Protein AF-A0A3D1RUJ6-F1 (afdb_monomer_lite)

Secondary structure (DSSP, 8-state):
--SS-SSS-SHHHHHHHHHHHTT-SSPPPHHHHHHH-SS-SS--SHHHHHHHHHHHTT---SSS---S---------------------S---EEEEEE---TT--S-TTEEEEEEE--TTEEEEEEEEEE-TTT-EEEEEEE----TT-EEEEEE-SSEEEEEEE-TT-PPPPPSSEEEEEEEEE-SSTT----GGGEEEEEEEEEETTSPEE-SS---HHHHHHHHTT---S-HHHHHHHHHHTT-SSS-SHHHHHHHHHHTT-----S--PPP-

Sequence (277 aa):
ADVDFSGVVDVTDVVSMIDYFLGKGGGFTGIQFLVADTFLDNLINVVDIVRAINIILGRCIGIIECAADSSGASAPGLTASRQADEGVSDRDLDILLQSNAGLNSTQNRNTLNVVADIPPDVVGLQIGIEYDPSRVRVSGARLLLEDDGLELAQNIGPSGATFMIYSPTSASLPADTKSVIALDLESELDGIEPSATDFQVTEVLGVDATGMPVYPEDINPILAVEELLGTPQLLPSQKLQLDRRGNSDGVYNLGDLLSLIHRAGLFPGNAAQEAPR

Radius of gyration: 20.98 Å; chains: 1; bounding box: 42×52×68 Å

pLDDT: mean 71.35, std 18.35, range [22.64, 92.69]

Foldseek 3Di:
DPLVPPVDQDVVLLVVLLCLVLVHDDHGDPVSQVVQPPVPLSDRDLLSSLQSLCVRVVHAAPPPPPPPDDDDDDDDDDDDDDDDDDDQDPWFWDWAKAQQPDPPRPDDLQKIFIKTQAGPQFFKKKWKKFFDLLFKAFPDKDFPDPDPFKDWRKHGDSGMIMIMIGGSVSDHDDHGIDRGMMTGMDGPDPPDRDDSVRMDTQEIWTAGSNSHIGHGDDPDVVQLVVVQVPDPDDDNHVQCVLCSCFVSPRGRHVNSVVRNCVSVVVDPDDDDPDDDD

Structure (mmCIF, N/CA/C/O backbone):
data_AF-A0A3D1RUJ6-F1
#
_entry.id   AF-A0A3D1RUJ6-F1
#
loop_
_atom_site.group_PDB
_atom_site.id
_atom_site.type_symbol
_atom_site.label_atom_id
_atom_site.label_alt_id
_atom_site.label_comp_id
_atom_site.label_asym_id
_atom_site.label_entity_id
_atom_site.label_seq_id
_atom_site.pdbx_PDB_ins_code
_atom_site.Cartn_x
_atom_site.Cartn_y
_atom_site.Cartn_z
_atom_site.occupancy
_atom_site.B_iso_or_equiv
_atom_site.auth_seq_id
_atom_site.auth_comp_id
_atom_site.auth_asym_id
_atom_site.auth_atom_id
_atom_site.pdbx_PDB_model_num
ATOM 1 N N . ALA A 1 1 ? -1.232 4.984 17.171 1.00 74.69 1 ALA A N 1
ATOM 2 C CA . ALA A 1 1 ? -0.212 4.613 18.171 1.00 74.69 1 ALA A CA 1
ATOM 3 C C . ALA A 1 1 ? 0.774 5.773 18.253 1.00 74.69 1 ALA A C 1
ATOM 5 O O . ALA A 1 1 ? 0.918 6.418 17.229 1.00 74.69 1 ALA A O 1
ATOM 6 N N . ASP A 1 2 ? 1.365 6.070 19.414 1.00 80.88 2 ASP A N 1
ATOM 7 C CA . ASP A 1 2 ? 2.276 7.221 19.611 1.00 80.88 2 ASP A CA 1
ATOM 8 C C . ASP A 1 2 ? 3.683 6.847 19.109 1.00 80.88 2 ASP A C 1
ATOM 10 O O . ASP A 1 2 ? 4.496 6.284 19.845 1.00 80.88 2 ASP A O 1
ATOM 14 N N . VAL A 1 3 ? 3.900 7.022 17.807 1.00 83.69 3 VAL A N 1
ATOM 15 C CA . VAL A 1 3 ? 5.096 6.612 17.055 1.00 83.69 3 VAL A CA 1
ATOM 16 C C . VAL A 1 3 ? 6.239 7.597 17.262 1.00 83.69 3 VAL A C 1
ATOM 18 O O . VAL A 1 3 ? 7.411 7.200 17.287 1.00 83.69 3 VAL A O 1
ATOM 21 N N . ASP A 1 4 ? 5.925 8.883 17.395 1.00 81.38 4 ASP A N 1
ATOM 22 C CA . ASP A 1 4 ? 6.931 9.920 17.614 1.00 81.38 4 ASP A CA 1
ATOM 23 C C . ASP A 1 4 ? 7.321 10.082 19.098 1.00 81.38 4 ASP A C 1
ATOM 25 O O . ASP A 1 4 ? 8.284 10.789 19.410 1.00 81.38 4 ASP A O 1
ATOM 29 N N . PHE A 1 5 ? 6.646 9.353 19.997 1.00 83.31 5 PHE A N 1
ATOM 30 C CA . PHE A 1 5 ? 6.803 9.405 21.452 1.00 83.31 5 PHE A CA 1
ATOM 31 C C . PHE A 1 5 ? 6.601 10.809 22.028 1.00 83.31 5 PHE A C 1
ATOM 33 O O . PHE A 1 5 ? 7.212 11.175 23.042 1.00 83.31 5 PHE A O 1
ATOM 40 N N . SER A 1 6 ? 5.742 11.606 21.395 1.00 84.06 6 SER A N 1
ATOM 41 C CA . SER A 1 6 ? 5.334 12.922 21.883 1.00 84.06 6 SER A CA 1
ATOM 42 C C . SER A 1 6 ? 4.450 12.836 23.134 1.00 84.06 6 SER A C 1
ATOM 44 O O . SER A 1 6 ? 4.286 13.831 23.849 1.00 84.06 6 SER A O 1
ATOM 46 N N . GLY A 1 7 ? 3.918 11.648 23.444 1.00 82.94 7 GLY A N 1
ATOM 47 C CA . GLY A 1 7 ? 2.991 11.399 24.544 1.00 82.94 7 GLY A CA 1
ATOM 48 C C . GLY A 1 7 ? 1.523 11.586 24.157 1.00 82.94 7 GLY A C 1
ATOM 49 O O . GLY A 1 7 ? 0.654 11.514 25.032 1.00 82.94 7 GLY A O 1
ATOM 50 N N . VAL A 1 8 ? 1.231 11.846 22.880 1.00 85.81 8 VAL A N 1
ATOM 51 C CA . VAL A 1 8 ? -0.115 12.039 22.332 1.00 85.81 8 VAL A CA 1
ATOM 52 C C . VAL A 1 8 ? -0.230 11.225 21.050 1.00 85.81 8 VAL A C 1
ATOM 54 O O . VAL A 1 8 ? 0.698 11.203 20.261 1.00 85.81 8 VAL A O 1
ATOM 57 N N . VAL A 1 9 ? -1.374 10.564 20.843 1.00 86.06 9 VAL A N 1
ATOM 58 C CA . VAL A 1 9 ? -1.657 9.890 19.569 1.00 86.06 9 VAL A CA 1
ATOM 59 C C . VAL A 1 9 ? -2.390 10.862 18.649 1.00 86.06 9 VAL A C 1
ATOM 61 O O . VAL A 1 9 ? -3.563 11.156 18.896 1.00 86.06 9 VAL A O 1
ATOM 64 N N . ASP A 1 10 ? -1.721 11.370 17.617 1.00 86.31 10 ASP A N 1
ATOM 65 C CA . ASP A 1 10 ? -2.281 12.354 16.689 1.00 86.31 10 ASP A CA 1
ATOM 66 C C . ASP A 1 10 ? -1.783 12.203 15.238 1.00 86.31 10 ASP A C 1
ATOM 68 O O . ASP A 1 10 ? -1.145 11.226 14.855 1.00 86.31 10 ASP A O 1
ATOM 72 N N . VAL A 1 11 ? -2.155 13.152 14.373 1.00 86.75 11 VAL A N 1
ATOM 73 C CA . VAL A 1 11 ? -1.847 13.114 12.933 1.00 86.75 11 VAL A CA 1
ATOM 74 C C . VAL A 1 11 ? -0.336 13.061 12.661 1.00 86.75 11 VAL A C 1
ATOM 76 O O . VAL A 1 11 ? 0.074 12.526 11.633 1.00 86.75 11 VAL A O 1
ATOM 79 N N . THR A 1 12 ? 0.497 13.556 13.576 1.00 88.06 12 THR A N 1
ATOM 80 C CA . THR A 1 12 ? 1.963 13.518 13.474 1.00 88.06 12 THR A CA 1
ATOM 81 C C . THR A 1 12 ? 2.491 12.082 13.464 1.00 88.06 12 THR A C 1
ATOM 83 O O . THR A 1 12 ? 3.454 11.787 12.751 1.00 88.06 12 THR A O 1
ATOM 86 N N . ASP A 1 13 ? 1.813 11.155 14.146 1.00 87.44 13 ASP A N 1
ATOM 87 C CA . ASP A 1 13 ? 2.140 9.727 14.103 1.00 87.44 13 ASP A CA 1
ATOM 88 C C . ASP A 1 13 ? 1.890 9.131 12.719 1.00 87.44 13 ASP A C 1
ATOM 90 O O . ASP A 1 13 ? 2.732 8.414 12.179 1.00 87.44 13 ASP A O 1
ATOM 94 N N . VAL A 1 14 ? 0.744 9.460 12.114 1.00 88.69 14 VAL A N 1
ATOM 95 C CA . VAL A 1 14 ? 0.387 8.995 10.763 1.00 88.69 14 VAL A CA 1
ATOM 96 C C . VAL A 1 14 ? 1.354 9.566 9.734 1.00 88.69 14 VAL A C 1
ATOM 98 O O . VAL A 1 14 ? 1.819 8.837 8.861 1.00 88.69 14 VAL A O 1
ATOM 101 N N . VAL A 1 15 ? 1.712 10.847 9.859 1.00 89.31 15 VAL A N 1
ATOM 102 C CA . VAL A 1 15 ? 2.725 11.473 8.999 1.00 89.31 15 VAL A CA 1
ATOM 103 C C . VAL A 1 15 ? 4.069 10.765 9.153 1.00 89.31 15 VAL A C 1
ATOM 105 O O . VAL A 1 15 ? 4.707 10.482 8.147 1.00 89.31 15 VAL A O 1
ATOM 108 N N . SER A 1 16 ? 4.461 10.394 10.374 1.00 88.69 16 SER A N 1
ATOM 109 C CA . SER A 1 16 ? 5.704 9.655 10.617 1.00 88.69 16 SER A CA 1
ATOM 110 C C . SER A 1 16 ? 5.696 8.274 9.953 1.00 88.69 16 SER A C 1
ATOM 112 O O . SER A 1 16 ? 6.698 7.876 9.362 1.00 88.69 16 SER A O 1
ATOM 114 N N . MET A 1 17 ? 4.574 7.545 10.006 1.00 89.38 17 MET A N 1
ATOM 115 C CA . MET A 1 17 ? 4.418 6.258 9.310 1.00 89.38 17 MET A CA 1
ATOM 116 C C . MET A 1 17 ? 4.483 6.417 7.787 1.00 89.38 17 MET A C 1
ATOM 118 O O . MET A 1 17 ? 5.145 5.628 7.113 1.00 89.38 17 MET A O 1
ATOM 122 N N . ILE A 1 18 ? 3.832 7.449 7.242 1.00 88.69 18 ILE A N 1
ATOM 123 C CA . ILE A 1 18 ? 3.876 7.758 5.808 1.00 88.69 18 ILE A CA 1
ATOM 124 C C . ILE A 1 18 ? 5.300 8.135 5.396 1.00 88.69 18 ILE A C 1
ATOM 126 O O . ILE A 1 18 ? 5.790 7.626 4.395 1.00 88.69 18 ILE A O 1
ATOM 130 N N . ASP A 1 19 ? 5.993 8.975 6.161 1.00 88.88 19 ASP A N 1
ATOM 131 C CA . ASP A 1 19 ? 7.380 9.346 5.881 1.00 88.88 19 ASP A CA 1
ATOM 132 C C . ASP A 1 19 ? 8.292 8.111 5.887 1.00 88.88 19 ASP A C 1
ATOM 134 O O . ASP A 1 19 ? 9.055 7.918 4.936 1.00 88.88 19 ASP A O 1
ATOM 138 N N . TYR A 1 20 ? 8.134 7.214 6.867 1.00 88.19 20 TYR A N 1
ATOM 139 C CA . TYR A 1 20 ? 8.832 5.927 6.890 1.00 88.19 20 TYR A CA 1
ATOM 140 C C . TYR A 1 20 ? 8.556 5.097 5.627 1.00 88.19 20 TYR A C 1
ATOM 142 O O . TYR A 1 20 ? 9.500 4.653 4.970 1.00 88.19 20 TYR A O 1
ATOM 150 N N . PHE A 1 21 ? 7.286 4.946 5.234 1.00 86.06 21 PHE A N 1
ATOM 151 C CA . PHE A 1 21 ? 6.884 4.243 4.009 1.00 86.06 21 PHE A CA 1
ATOM 152 C C . PHE A 1 21 ? 7.484 4.878 2.741 1.00 86.06 21 PHE A C 1
ATOM 154 O O . PHE A 1 21 ? 7.948 4.184 1.834 1.00 86.06 21 PHE A O 1
ATOM 161 N N . LEU A 1 22 ? 7.533 6.210 2.689 1.00 86.12 22 LEU A N 1
ATOM 162 C CA . LEU A 1 22 ? 8.125 6.983 1.597 1.00 86.12 22 LEU A CA 1
ATOM 163 C C . LEU A 1 22 ? 9.663 6.930 1.576 1.00 86.12 22 LEU A C 1
ATOM 165 O O . LEU A 1 22 ? 10.276 7.540 0.698 1.00 86.12 22 LEU A O 1
ATOM 169 N N . GLY A 1 23 ? 10.300 6.259 2.543 1.00 81.75 23 GLY A N 1
ATOM 170 C CA . GLY A 1 23 ? 11.753 6.269 2.715 1.00 81.75 23 GLY A CA 1
ATOM 171 C C . GLY A 1 23 ? 12.302 7.653 3.082 1.00 81.75 23 GLY A C 1
ATOM 172 O O . GLY A 1 23 ? 13.481 7.936 2.857 1.00 81.75 23 GLY A O 1
ATOM 173 N N . LYS A 1 24 ? 11.449 8.539 3.606 1.00 77.69 24 LYS A N 1
ATOM 174 C CA . LYS A 1 24 ? 11.788 9.893 4.041 1.00 77.69 24 LYS A CA 1
ATOM 175 C C . LYS A 1 24 ? 12.021 9.890 5.552 1.00 77.69 24 LYS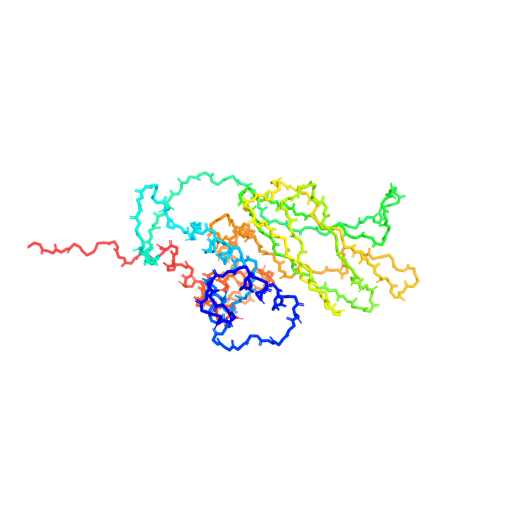 A C 1
ATOM 177 O O . LYS A 1 24 ? 11.217 9.390 6.323 1.00 77.69 24 LYS A O 1
ATOM 182 N N . GLY A 1 25 ? 13.132 10.482 5.984 1.00 67.31 25 GLY A N 1
ATOM 183 C CA . GLY A 1 25 ? 13.497 10.555 7.402 1.00 67.31 25 GLY A CA 1
ATOM 184 C C . GLY A 1 25 ? 14.462 9.456 7.856 1.00 67.31 25 GLY A C 1
ATOM 185 O O . GLY A 1 25 ? 14.859 8.575 7.095 1.00 67.31 25 GLY A O 1
ATOM 186 N N . GLY A 1 26 ? 14.923 9.562 9.105 1.00 65.06 26 GLY A N 1
ATOM 187 C CA . GLY A 1 26 ? 15.703 8.496 9.732 1.00 65.06 26 GLY A CA 1
ATOM 188 C C . GLY A 1 26 ? 14.802 7.289 9.968 1.00 65.06 26 GLY A C 1
ATOM 189 O O . GLY A 1 26 ? 13.678 7.460 10.430 1.00 65.06 26 GLY A O 1
ATOM 190 N N . GLY A 1 27 ? 15.272 6.084 9.635 1.00 76.50 27 GLY A N 1
ATOM 191 C CA . GLY A 1 27 ? 14.490 4.865 9.846 1.00 76.50 27 GLY A CA 1
ATOM 192 C C . GLY A 1 27 ? 13.996 4.741 11.291 1.00 76.50 27 GLY A C 1
ATOM 193 O O . GLY A 1 27 ? 14.654 5.206 12.225 1.00 76.50 27 GLY A O 1
ATOM 194 N N . PHE A 1 28 ? 12.838 4.107 11.471 1.00 85.56 28 PHE A N 1
ATOM 195 C CA . PHE A 1 28 ? 12.279 3.864 12.795 1.00 85.56 28 PHE A CA 1
ATOM 196 C C . PHE A 1 28 ? 13.235 3.049 13.664 1.00 85.56 28 PHE A C 1
ATOM 198 O O . PHE A 1 28 ? 13.834 2.063 13.230 1.00 85.56 28 PHE A O 1
ATOM 205 N N . THR A 1 29 ? 13.363 3.453 14.926 1.00 85.44 29 THR A N 1
ATOM 206 C CA . THR A 1 29 ? 13.978 2.592 15.940 1.00 85.44 29 THR A CA 1
ATOM 207 C C . THR A 1 29 ? 13.117 1.341 16.149 1.00 85.44 29 THR A C 1
ATOM 209 O O . THR A 1 29 ? 11.921 1.357 15.875 1.00 85.44 29 THR A O 1
ATOM 212 N N . GLY A 1 30 ? 13.686 0.256 16.689 1.00 83.38 30 GLY A N 1
ATOM 213 C CA . GLY A 1 30 ? 12.936 -0.996 16.876 1.00 83.38 30 GLY A CA 1
ATOM 214 C C . GLY A 1 30 ? 11.661 -0.853 17.722 1.00 83.38 30 GLY A C 1
ATOM 215 O O . GLY A 1 30 ? 10.692 -1.564 17.488 1.00 83.38 30 GLY A O 1
ATOM 216 N N . ILE A 1 31 ? 11.627 0.096 18.666 1.00 84.75 31 ILE A N 1
ATOM 217 C CA . ILE A 1 31 ? 10.420 0.368 19.463 1.00 84.75 31 ILE A CA 1
ATOM 218 C C . ILE A 1 31 ? 9.400 1.165 18.642 1.00 84.75 31 ILE A C 1
ATOM 220 O O . ILE A 1 31 ? 8.225 0.831 18.680 1.00 84.75 31 ILE A O 1
ATOM 224 N N . GLN A 1 32 ? 9.827 2.170 17.869 1.00 86.25 32 GLN A N 1
ATOM 225 C CA . GLN A 1 32 ? 8.915 2.901 16.972 1.00 86.25 32 GLN A CA 1
ATOM 226 C C . GLN A 1 32 ? 8.301 1.971 15.940 1.00 86.25 32 GLN A C 1
ATOM 228 O O . GLN A 1 32 ? 7.111 2.058 15.680 1.00 86.25 32 GLN A O 1
ATOM 233 N N . PHE A 1 33 ? 9.101 1.045 15.413 1.00 85.19 33 PHE A N 1
ATOM 234 C CA . PHE A 1 33 ? 8.628 0.022 14.499 1.00 85.19 33 PHE A CA 1
ATOM 235 C C . PHE A 1 33 ? 7.547 -0.846 15.147 1.00 85.19 33 PHE A C 1
ATOM 237 O O . PHE A 1 33 ? 6.458 -0.954 14.608 1.00 85.19 33 PHE A O 1
ATOM 244 N N . LEU A 1 34 ? 7.806 -1.376 16.347 1.00 83.44 34 LEU A N 1
ATOM 245 C CA . LEU A 1 34 ? 6.836 -2.188 17.088 1.00 83.44 34 LEU A CA 1
ATOM 246 C C . LEU A 1 34 ? 5.538 -1.431 17.417 1.00 83.44 34 LEU A C 1
ATOM 248 O O . LEU A 1 34 ? 4.472 -2.028 17.486 1.00 83.44 34 LEU A O 1
ATOM 252 N N . VAL A 1 35 ? 5.630 -0.128 17.685 1.00 84.50 35 VAL A N 1
ATOM 253 C CA . VAL A 1 35 ? 4.466 0.718 17.985 1.00 84.50 35 VAL A CA 1
ATOM 254 C C . VAL A 1 35 ? 3.697 1.072 16.710 1.00 84.50 35 VAL A C 1
ATOM 256 O O . VAL A 1 35 ? 2.473 1.204 16.755 1.00 84.50 35 VAL A O 1
ATOM 259 N N . ALA A 1 36 ? 4.405 1.235 15.593 1.00 86.31 36 ALA A N 1
ATOM 260 C CA . ALA A 1 36 ? 3.823 1.578 14.307 1.00 86.31 36 ALA A CA 1
ATOM 261 C C . ALA A 1 36 ? 3.210 0.382 13.571 1.00 86.31 36 ALA A C 1
ATOM 263 O O . ALA A 1 36 ? 2.214 0.569 12.882 1.00 86.31 36 ALA A O 1
ATOM 264 N N . ASP A 1 37 ? 3.765 -0.816 13.753 1.00 83.94 37 ASP A N 1
ATOM 265 C CA . ASP A 1 37 ? 3.220 -2.085 13.272 1.00 83.94 37 ASP A CA 1
ATOM 266 C C . ASP A 1 37 ? 1.996 -2.470 14.115 1.00 83.94 37 ASP A C 1
ATOM 268 O O . ASP A 1 37 ? 2.048 -3.213 15.098 1.0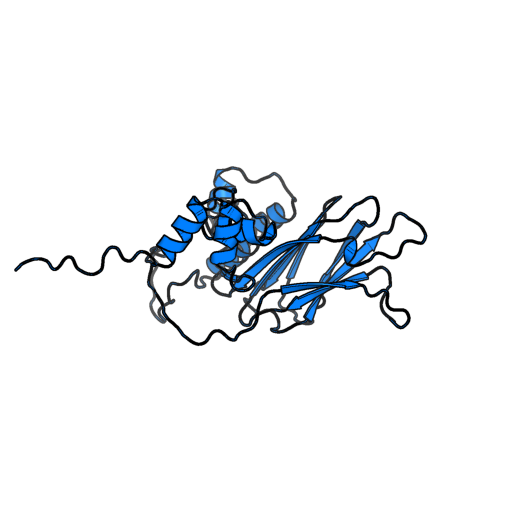0 83.94 37 ASP A O 1
ATOM 272 N N . THR A 1 38 ? 0.864 -1.868 13.772 1.00 82.19 38 THR A N 1
ATOM 273 C CA . THR A 1 38 ? -0.393 -2.083 14.482 1.00 82.19 38 THR A CA 1
ATOM 274 C C . THR A 1 38 ? -1.049 -3.400 14.087 1.00 82.19 38 THR A C 1
ATOM 276 O O . THR A 1 38 ? -1.847 -3.921 14.874 1.00 82.19 38 THR A O 1
ATOM 279 N N . PHE A 1 39 ? -0.756 -3.924 12.891 1.00 82.00 39 PHE A N 1
ATOM 280 C CA . PHE A 1 39 ? -1.252 -5.219 12.428 1.00 82.00 39 PHE A CA 1
ATOM 281 C C . PHE A 1 39 ? -0.434 -6.404 12.974 1.00 82.00 39 PHE A C 1
ATOM 283 O O . PHE A 1 39 ? -0.973 -7.508 13.068 1.00 82.00 39 PHE A O 1
ATOM 290 N N . LEU A 1 40 ? 0.780 -6.148 13.472 1.00 76.06 40 LEU A N 1
ATOM 291 C CA . LEU A 1 40 ? 1.727 -7.112 14.036 1.00 76.06 40 LEU A CA 1
ATOM 292 C C . LEU A 1 40 ? 2.190 -8.158 13.012 1.00 76.06 40 LEU A C 1
ATOM 294 O O . LEU A 1 40 ? 2.301 -9.343 13.340 1.00 76.06 40 LEU A O 1
ATOM 298 N N . ASP A 1 41 ? 2.437 -7.727 11.775 1.00 67.38 41 ASP A N 1
ATOM 299 C CA . ASP A 1 41 ? 2.968 -8.567 10.692 1.00 67.38 41 ASP A CA 1
ATOM 300 C C . ASP A 1 41 ? 4.431 -8.260 10.340 1.00 67.38 41 ASP A C 1
ATOM 302 O O . ASP A 1 41 ? 4.953 -8.775 9.351 1.00 67.38 41 ASP A O 1
ATOM 306 N N . ASN A 1 42 ? 5.113 -7.480 11.182 1.00 77.12 42 ASN A N 1
ATOM 307 C CA . ASN A 1 42 ? 6.476 -7.000 10.985 1.00 77.12 42 ASN A CA 1
ATOM 308 C C . ASN A 1 42 ? 6.654 -6.174 9.708 1.00 77.12 42 ASN A C 1
ATOM 310 O O . ASN A 1 42 ? 7.764 -6.099 9.167 1.00 77.12 42 ASN A O 1
ATOM 314 N N . LEU A 1 43 ? 5.589 -5.545 9.221 1.00 80.06 43 LEU A N 1
ATOM 315 C CA . LEU A 1 43 ? 5.621 -4.623 8.102 1.00 80.06 43 LEU A CA 1
ATOM 316 C C . LEU A 1 43 ? 4.898 -3.341 8.502 1.00 80.06 43 LEU A C 1
ATOM 318 O O . LEU A 1 43 ? 4.035 -3.338 9.362 1.00 80.06 43 LEU A O 1
ATOM 322 N N . ILE A 1 44 ? 5.295 -2.227 7.892 1.00 85.06 44 ILE A N 1
ATOM 323 C CA . ILE A 1 44 ? 4.570 -0.962 8.029 1.00 85.06 44 ILE A CA 1
ATOM 324 C C . ILE A 1 44 ? 4.052 -0.628 6.645 1.00 85.06 44 ILE A C 1
ATOM 326 O O . ILE A 1 44 ? 4.828 -0.296 5.745 1.00 85.06 44 ILE A O 1
ATOM 330 N N . ASN A 1 45 ? 2.749 -0.796 6.463 1.00 85.38 45 ASN A N 1
ATOM 331 C CA . ASN A 1 45 ? 2.102 -0.697 5.162 1.00 85.38 45 ASN A CA 1
ATOM 332 C C . ASN A 1 45 ? 0.750 0.035 5.265 1.00 85.38 45 ASN A C 1
ATOM 334 O O . ASN A 1 45 ? 0.417 0.638 6.290 1.00 85.38 45 ASN A O 1
ATOM 338 N N . VAL A 1 46 ? -0.030 0.025 4.180 1.00 86.81 46 VAL A N 1
ATOM 339 C CA . VAL A 1 46 ? -1.346 0.688 4.132 1.00 86.81 46 VAL A CA 1
ATOM 340 C C . VAL A 1 46 ? -2.295 0.253 5.255 1.00 86.81 46 VAL A C 1
ATOM 342 O O . VAL A 1 46 ? -3.097 1.062 5.723 1.00 86.81 46 VAL A O 1
ATOM 345 N N . VAL A 1 47 ? -2.180 -0.989 5.734 1.00 86.06 47 VAL A N 1
ATOM 346 C CA . VAL A 1 47 ? -2.981 -1.513 6.843 1.00 86.06 47 VAL A CA 1
ATOM 347 C C . VAL A 1 47 ? -2.681 -0.739 8.120 1.00 86.06 47 VAL A C 1
ATOM 349 O O . VAL A 1 47 ? -3.608 -0.247 8.761 1.00 86.06 47 VAL A O 1
ATOM 352 N N . ASP A 1 48 ? -1.407 -0.554 8.463 1.00 88.25 48 ASP A N 1
ATOM 353 C CA . ASP A 1 48 ? -1.004 0.166 9.673 1.00 88.25 48 ASP A CA 1
ATOM 354 C C . ASP A 1 48 ? -1.404 1.629 9.645 1.00 88.25 48 ASP A C 1
ATOM 356 O O . ASP A 1 48 ? -1.863 2.173 10.649 1.00 88.25 48 ASP A O 1
ATOM 360 N N . ILE A 1 49 ? -1.302 2.254 8.474 1.00 89.12 49 ILE A N 1
ATOM 361 C CA . ILE A 1 49 ? -1.676 3.653 8.281 1.00 89.12 49 ILE A CA 1
ATOM 362 C C . ILE A 1 49 ? -3.189 3.833 8.447 1.00 89.12 49 ILE A C 1
ATOM 364 O O . ILE A 1 49 ? -3.620 4.710 9.199 1.00 89.12 49 ILE A O 1
ATOM 368 N N . VAL A 1 50 ? -4.012 2.978 7.827 1.00 87.56 50 VAL A N 1
ATOM 369 C CA . VAL A 1 50 ? -5.476 3.021 8.002 1.00 87.56 50 VAL A CA 1
ATOM 370 C C . VAL A 1 50 ? -5.868 2.713 9.447 1.00 87.56 50 VAL A C 1
ATOM 372 O O . VAL A 1 50 ? -6.704 3.413 10.023 1.00 87.56 50 VAL A O 1
ATOM 375 N N . ARG A 1 51 ? -5.223 1.731 10.086 1.00 87.56 51 ARG A N 1
ATOM 376 C CA . ARG A 1 51 ? -5.438 1.435 11.508 1.00 87.56 51 ARG A CA 1
ATOM 377 C C . ARG A 1 51 ? -5.048 2.618 12.392 1.00 87.56 51 ARG A C 1
ATOM 379 O O . ARG A 1 51 ? -5.804 2.950 13.300 1.00 87.56 51 ARG A O 1
ATOM 386 N N . ALA A 1 52 ? -3.934 3.295 12.130 1.00 86.62 52 ALA A N 1
ATOM 387 C CA . ALA A 1 52 ? -3.509 4.477 12.877 1.00 86.62 52 ALA A CA 1
ATOM 388 C C . ALA A 1 52 ? -4.496 5.646 12.729 1.00 86.62 52 ALA A C 1
ATOM 390 O O . ALA A 1 52 ? -4.861 6.257 13.737 1.00 86.62 52 ALA A O 1
ATOM 391 N N . ILE A 1 53 ? -4.995 5.899 11.514 1.00 86.88 53 ILE A N 1
ATOM 392 C CA . ILE A 1 53 ? -6.071 6.870 11.256 1.00 86.88 53 ILE A CA 1
ATOM 393 C C . ILE A 1 53 ? -7.317 6.503 12.070 1.00 86.88 53 ILE A C 1
ATOM 395 O O . ILE A 1 53 ? -7.881 7.355 12.760 1.00 86.88 53 ILE A O 1
ATOM 399 N N . ASN A 1 54 ? -7.713 5.229 12.059 1.00 86.25 54 ASN A N 1
ATOM 400 C CA . ASN A 1 54 ? -8.852 4.756 12.836 1.00 86.25 54 ASN A CA 1
ATOM 401 C C . ASN A 1 54 ? -8.650 4.954 14.346 1.00 86.25 54 ASN A C 1
ATOM 403 O O . ASN A 1 54 ? -9.579 5.413 15.007 1.00 86.25 54 ASN A O 1
ATOM 407 N N . ILE A 1 55 ? -7.450 4.709 14.889 1.00 84.50 55 ILE A N 1
ATOM 408 C CA . ILE A 1 55 ? -7.132 4.981 16.305 1.00 84.50 55 ILE A CA 1
ATOM 409 C C . ILE A 1 55 ? -7.353 6.462 16.635 1.00 84.50 55 ILE A C 1
ATOM 411 O O . ILE A 1 55 ? -8.025 6.773 17.617 1.00 84.50 55 ILE A O 1
ATOM 415 N N . ILE A 1 56 ? -6.805 7.372 15.824 1.00 84.38 56 ILE A N 1
ATOM 416 C CA . ILE A 1 56 ? -6.885 8.825 16.061 1.00 84.38 56 ILE A CA 1
ATOM 417 C C . ILE A 1 56 ? -8.334 9.311 16.003 1.00 84.38 56 ILE A C 1
ATOM 419 O O . ILE A 1 56 ? -8.755 10.135 16.813 1.00 84.38 56 ILE A O 1
ATOM 423 N N . LEU A 1 57 ? -9.112 8.778 15.060 1.00 83.31 57 LEU A N 1
ATOM 424 C CA . LEU A 1 57 ? -10.518 9.132 14.878 1.00 83.31 57 LEU A CA 1
ATOM 425 C C . LEU A 1 57 ? -11.466 8.392 15.837 1.00 83.31 57 LEU A C 1
ATOM 427 O O . LEU A 1 57 ? -12.672 8.636 15.793 1.00 83.31 57 LEU A O 1
ATOM 431 N N . GLY A 1 58 ? -10.959 7.495 16.691 1.00 80.56 58 GLY A N 1
ATOM 432 C CA . GLY A 1 58 ? -11.774 6.688 17.606 1.00 80.56 58 GLY A CA 1
ATOM 433 C C . GLY A 1 58 ? -12.688 5.685 16.894 1.00 80.56 58 GLY A C 1
ATOM 434 O O . GLY A 1 58 ? -13.767 5.370 17.396 1.00 80.56 58 GLY A O 1
ATOM 435 N N . ARG A 1 59 ? -12.286 5.221 15.708 1.00 82.75 59 ARG A N 1
ATOM 436 C CA . ARG A 1 59 ? -12.999 4.236 14.889 1.00 82.75 59 ARG A CA 1
ATOM 437 C C . ARG A 1 59 ? -12.596 2.809 15.255 1.00 82.75 59 ARG A C 1
ATOM 439 O O . ARG A 1 59 ? -11.591 2.556 15.914 1.00 82.75 59 ARG A O 1
ATOM 446 N N . CYS A 1 60 ? -13.418 1.879 14.796 1.00 76.88 60 CYS A N 1
ATOM 447 C CA . CYS A 1 60 ? -13.258 0.445 14.990 1.00 76.88 60 CYS A CA 1
ATOM 448 C C . CYS A 1 60 ? -12.029 -0.100 14.272 1.00 76.88 60 CYS A C 1
ATOM 450 O O . CYS A 1 60 ? -11.670 0.377 13.195 1.00 76.88 60 CYS A O 1
ATOM 452 N N . ILE A 1 61 ? -11.412 -1.121 14.867 1.00 78.69 61 ILE A N 1
ATOM 453 C CA . ILE A 1 61 ? -10.246 -1.801 14.306 1.00 78.69 61 ILE A CA 1
ATOM 454 C C . ILE A 1 61 ? -10.451 -3.307 14.451 1.00 78.69 61 ILE A C 1
ATOM 456 O O . ILE A 1 61 ? -10.631 -3.805 15.565 1.00 78.69 61 ILE A O 1
ATOM 460 N N . GLY A 1 62 ? -10.382 -4.027 13.334 1.00 69.50 62 GLY A N 1
ATOM 461 C CA . GLY A 1 62 ? -10.527 -5.478 13.285 1.00 69.50 62 GLY A CA 1
ATOM 462 C C . GLY A 1 62 ? -11.966 -5.997 13.360 1.00 69.50 62 GLY A C 1
ATOM 463 O O . GLY A 1 62 ? -12.934 -5.246 13.333 1.00 69.50 62 GLY A O 1
ATOM 464 N N . ILE A 1 63 ? -12.080 -7.324 13.485 1.00 56.00 63 ILE A N 1
ATOM 465 C CA . ILE A 1 63 ? -13.327 -8.117 13.401 1.00 56.00 63 ILE A CA 1
ATOM 466 C C . ILE A 1 63 ? -14.207 -7.978 14.666 1.00 56.00 63 ILE A C 1
ATOM 468 O O . ILE A 1 63 ? -15.235 -8.632 14.807 1.00 56.00 63 ILE A O 1
ATOM 472 N N . ILE A 1 64 ? -13.807 -7.158 15.640 1.00 48.59 64 ILE A N 1
ATOM 473 C CA . ILE A 1 64 ? -14.623 -6.946 16.835 1.00 48.59 64 ILE A CA 1
ATOM 474 C C . ILE A 1 64 ? -15.742 -5.983 16.446 1.00 48.59 64 ILE A C 1
ATOM 476 O O . ILE A 1 64 ? -15.481 -4.803 16.215 1.00 48.59 64 ILE A O 1
ATOM 480 N N . GLU A 1 65 ? -16.978 -6.497 16.387 1.00 43.12 65 GLU A N 1
ATOM 481 C CA . GLU A 1 65 ? -18.193 -5.687 16.313 1.00 43.12 65 GLU A CA 1
ATOM 482 C C . GLU A 1 65 ? -18.072 -4.545 17.321 1.00 43.12 65 GLU A C 1
ATOM 484 O O . GLU A 1 65 ? -18.081 -4.747 18.540 1.00 43.12 65 GLU A O 1
ATOM 489 N N . CYS A 1 66 ? -17.953 -3.325 16.811 1.00 47.34 66 CYS A N 1
ATOM 490 C CA . CYS A 1 66 ? -18.189 -2.149 17.616 1.00 47.34 66 CYS A CA 1
ATOM 491 C C . CYS A 1 66 ? -19.662 -2.139 17.972 1.00 47.34 66 CYS A C 1
ATOM 493 O O . CYS A 1 66 ? -20.489 -1.597 17.240 1.00 47.34 66 CYS A O 1
ATOM 495 N N . ALA A 1 67 ? -19.977 -2.787 19.090 1.00 38.16 67 ALA A N 1
ATOM 496 C CA . ALA A 1 67 ? -21.271 -2.693 19.717 1.00 38.16 67 ALA A CA 1
ATOM 497 C C . ALA A 1 67 ? -21.617 -1.207 19.818 1.00 38.16 67 ALA A C 1
ATOM 499 O O . ALA A 1 67 ? -20.933 -0.428 20.488 1.00 38.16 67 ALA A O 1
ATOM 500 N N . ALA A 1 68 ? -22.657 -0.828 19.081 1.00 40.00 68 ALA A N 1
ATOM 501 C CA . ALA A 1 68 ? -23.297 0.454 19.227 1.00 40.00 68 ALA A CA 1
ATOM 502 C C . ALA A 1 68 ? -23.568 0.704 20.719 1.00 40.00 68 ALA A C 1
ATOM 504 O O . ALA A 1 68 ? -24.031 -0.178 21.443 1.00 40.00 68 ALA A O 1
ATOM 505 N N . ASP A 1 69 ? -23.271 1.928 21.140 1.00 37.72 69 ASP A N 1
ATOM 506 C CA . ASP A 1 69 ? -23.719 2.537 22.386 1.00 37.72 69 ASP A CA 1
ATOM 507 C C . ASP A 1 69 ? -23.133 1.960 23.686 1.00 37.72 69 ASP A C 1
ATOM 509 O O . ASP A 1 69 ? -23.769 1.196 24.407 1.00 37.72 69 ASP A O 1
ATOM 513 N N . SER A 1 70 ? -21.965 2.451 24.108 1.00 29.34 70 SER A N 1
ATOM 514 C CA . SER A 1 70 ? -21.835 3.005 25.469 1.00 29.34 70 SER A CA 1
ATOM 515 C C . SER A 1 70 ? -20.481 3.662 25.732 1.00 29.34 70 SER A C 1
ATOM 517 O O . SER A 1 70 ? -19.405 3.158 25.438 1.00 29.34 70 SER A O 1
ATOM 519 N N . SER A 1 71 ? -20.586 4.835 26.342 1.00 35.81 71 SER A N 1
ATOM 520 C CA . SER A 1 71 ? -19.548 5.593 27.023 1.00 35.81 71 SER A CA 1
ATOM 521 C C . SER A 1 71 ? -18.583 4.751 27.866 1.00 35.81 71 SER A C 1
ATOM 523 O O . SER A 1 71 ? -19.026 3.990 28.725 1.00 35.81 71 SER A O 1
ATOM 525 N N . GLY A 1 72 ? -17.289 5.057 27.762 1.00 29.83 72 GLY A N 1
ATOM 526 C CA . GLY A 1 72 ? -16.309 4.787 28.815 1.00 29.83 72 GLY A CA 1
ATOM 527 C C . GLY A 1 72 ? -15.158 3.899 28.370 1.00 29.83 72 GLY A C 1
ATOM 528 O O . GLY A 1 72 ? -15.318 2.700 28.198 1.00 29.83 72 GLY A O 1
ATOM 529 N N . ALA A 1 73 ? -13.990 4.529 28.244 1.00 38.50 73 ALA A N 1
ATOM 530 C CA . ALA A 1 73 ? -12.658 3.943 28.162 1.00 38.50 73 ALA A CA 1
ATOM 531 C C . ALA A 1 73 ? -12.556 2.474 28.621 1.00 38.50 73 ALA A C 1
ATOM 533 O O . ALA A 1 73 ? -12.625 2.168 29.812 1.00 38.50 73 ALA A O 1
ATOM 534 N N . SER A 1 74 ? -12.290 1.577 27.678 1.00 26.02 74 SER A N 1
ATOM 535 C CA . SER A 1 74 ? -11.563 0.334 27.925 1.00 26.02 74 SER A CA 1
ATOM 536 C C . SER A 1 74 ? -10.891 -0.097 26.630 1.00 26.02 74 SER A C 1
ATOM 538 O O . SER A 1 74 ? -11.494 -0.061 25.562 1.00 26.02 74 SER A O 1
ATOM 540 N N . ALA A 1 75 ? -9.603 -0.415 26.743 1.00 28.91 75 ALA A N 1
ATOM 541 C CA . ALA A 1 75 ? -8.747 -0.852 25.650 1.00 28.91 75 ALA A CA 1
ATOM 542 C C . ALA A 1 75 ? -9.376 -2.030 24.877 1.00 28.91 75 ALA A C 1
ATOM 544 O O . ALA A 1 75 ? -10.043 -2.858 25.507 1.00 28.91 75 ALA A O 1
ATOM 545 N N . PRO A 1 76 ? -9.145 -2.155 23.554 1.00 32.12 76 PRO A N 1
ATOM 546 C CA . PRO A 1 76 ? -9.660 -3.279 22.782 1.00 32.12 76 PRO A CA 1
ATOM 547 C C . PRO A 1 76 ? -9.032 -4.580 23.293 1.00 32.12 76 PRO A C 1
ATOM 549 O O . PRO A 1 76 ? -7.852 -4.859 23.078 1.00 32.12 76 PRO A O 1
ATOM 552 N N . GLY A 1 77 ? -9.816 -5.363 24.031 1.00 24.28 77 GLY A N 1
ATOM 553 C CA . GLY A 1 77 ? -9.451 -6.711 24.435 1.00 24.28 77 GLY A CA 1
ATOM 554 C C . GLY A 1 77 ? -9.547 -7.642 23.232 1.00 24.28 77 GLY A C 1
ATOM 555 O O . GLY A 1 77 ? -10.637 -7.860 22.708 1.00 24.28 77 GLY A O 1
ATOM 556 N N . LEU A 1 78 ? -8.406 -8.197 22.816 1.00 26.38 78 LEU A N 1
ATOM 557 C CA . LEU A 1 78 ? -8.294 -9.258 21.814 1.00 26.38 78 LEU A CA 1
ATOM 558 C C . LEU A 1 78 ? -9.152 -10.463 22.230 1.00 26.38 78 LEU A C 1
ATOM 560 O O . LEU A 1 78 ? -8.727 -11.299 23.027 1.00 26.38 78 LEU A O 1
ATOM 564 N N . THR A 1 79 ? -10.364 -10.558 21.692 1.00 23.53 79 THR A N 1
ATOM 565 C CA . THR A 1 79 ? -11.186 -11.767 21.765 1.00 23.53 79 THR A CA 1
ATOM 566 C C . THR A 1 79 ? -11.515 -12.208 20.348 1.00 23.53 79 THR A C 1
ATOM 568 O O . THR A 1 79 ? -12.117 -11.475 19.570 1.00 23.53 79 THR A O 1
ATOM 571 N N . ALA A 1 80 ? -11.039 -13.402 19.994 1.00 24.25 80 ALA A N 1
ATOM 572 C CA . ALA A 1 80 ? -11.332 -14.046 18.726 1.00 24.25 80 ALA A CA 1
ATOM 573 C C . ALA A 1 80 ? -12.762 -14.590 18.775 1.00 24.25 80 ALA A C 1
ATOM 575 O O . ALA A 1 80 ? -13.033 -15.555 19.492 1.00 24.25 80 ALA A O 1
ATOM 576 N N . SER A 1 81 ? -13.657 -13.976 18.007 1.00 22.64 81 SER A N 1
ATOM 577 C CA . SER A 1 81 ? -14.993 -14.504 17.751 1.00 22.64 81 SER A CA 1
ATOM 578 C C . SER A 1 81 ? -15.173 -14.721 16.256 1.00 22.64 81 SER A C 1
ATOM 580 O O . SER A 1 81 ? -14.777 -13.915 15.423 1.00 22.64 81 SER A O 1
ATOM 582 N N . ARG A 1 82 ? -15.722 -15.895 15.961 1.00 29.75 82 ARG A N 1
ATOM 583 C CA . ARG A 1 82 ? -15.980 -16.482 14.651 1.00 29.75 82 ARG A CA 1
ATOM 584 C C . ARG A 1 82 ? -17.245 -15.850 14.072 1.00 29.75 82 ARG A C 1
ATOM 586 O O . ARG A 1 82 ? -18.265 -15.885 14.756 1.00 29.75 82 ARG A O 1
ATOM 593 N N . GLN A 1 83 ? -17.220 -15.399 12.821 1.00 26.62 83 GLN A N 1
ATOM 594 C CA . GLN A 1 83 ? -18.452 -15.199 12.062 1.00 26.62 83 GLN A CA 1
ATOM 595 C C . GLN A 1 83 ? -18.393 -16.005 10.771 1.00 26.62 83 GLN A C 1
ATOM 597 O O . GLN A 1 83 ? -17.444 -15.928 9.995 1.00 26.62 83 GLN A O 1
ATOM 602 N N . ALA A 1 84 ? -19.390 -16.874 10.645 1.00 28.23 84 ALA A N 1
ATOM 603 C CA . ALA A 1 84 ? -19.709 -17.607 9.444 1.00 28.23 84 ALA A CA 1
ATOM 604 C C . ALA A 1 84 ? -20.595 -16.724 8.560 1.00 28.23 84 ALA A C 1
ATOM 606 O O . ALA A 1 84 ? -21.534 -16.119 9.068 1.00 28.23 84 ALA A O 1
ATOM 607 N N . ASP A 1 85 ? -20.270 -16.734 7.271 1.00 37.59 85 ASP A N 1
ATOM 608 C CA . ASP A 1 85 ? -21.185 -16.690 6.129 1.00 37.59 85 ASP A CA 1
ATOM 609 C C . ASP A 1 85 ? -22.261 -15.589 6.123 1.00 37.59 85 ASP A C 1
ATOM 611 O O . ASP A 1 85 ? -23.397 -15.808 6.538 1.00 37.59 85 ASP A O 1
ATOM 615 N N . GLU A 1 86 ? -21.916 -14.437 5.543 1.00 28.58 86 GLU A N 1
ATOM 616 C CA . GLU A 1 86 ? -22.865 -13.607 4.796 1.00 28.58 86 GLU A CA 1
ATOM 617 C C . GLU A 1 86 ? -22.211 -13.148 3.482 1.00 28.58 86 GLU A C 1
ATOM 619 O O . GLU A 1 86 ? -21.409 -12.223 3.455 1.00 28.58 86 GLU A O 1
ATOM 624 N N . GLY A 1 87 ? -22.543 -13.853 2.395 1.00 29.31 87 GLY A N 1
ATOM 625 C CA . GLY A 1 87 ? -22.583 -13.357 1.014 1.00 29.31 87 GLY A CA 1
ATOM 626 C C . GLY A 1 87 ? -21.454 -12.432 0.562 1.00 29.31 87 GLY A C 1
ATOM 627 O O . GLY A 1 87 ? -21.709 -11.265 0.270 1.00 29.31 87 GLY A O 1
ATOM 628 N N . VAL A 1 88 ? -20.243 -12.971 0.417 1.00 34.62 88 VAL A N 1
ATOM 629 C CA . VAL A 1 88 ? -19.167 -12.303 -0.328 1.00 34.62 88 VAL A CA 1
ATOM 630 C C . VAL A 1 88 ? -19.627 -12.131 -1.774 1.00 34.62 88 VAL A C 1
ATOM 632 O O . VAL A 1 88 ? -19.939 -13.100 -2.467 1.00 34.62 88 VAL A O 1
ATOM 635 N N . SER A 1 89 ? -19.730 -10.883 -2.227 1.00 32.66 89 SER A N 1
ATOM 636 C CA . SER A 1 89 ? -19.790 -10.603 -3.655 1.00 32.66 89 SER A CA 1
ATOM 637 C C . SER A 1 89 ? -18.470 -11.051 -4.279 1.00 32.66 89 SER A C 1
ATOM 639 O O . SER A 1 89 ? -17.438 -10.462 -3.981 1.00 32.66 89 SER A O 1
ATOM 641 N N . ASP A 1 90 ? -18.569 -12.085 -5.106 1.00 37.06 90 ASP A N 1
ATOM 642 C CA . ASP A 1 90 ? -17.600 -12.781 -5.976 1.00 37.06 90 ASP A CA 1
ATOM 643 C C . ASP A 1 90 ? -16.747 -11.825 -6.863 1.00 37.06 90 ASP A C 1
ATOM 645 O O . ASP A 1 90 ? -16.822 -11.877 -8.094 1.00 37.06 90 ASP A O 1
ATOM 649 N N . ARG A 1 91 ? -16.049 -10.836 -6.280 1.00 50.56 91 ARG A N 1
ATOM 650 C CA . ARG A 1 91 ? -15.215 -9.857 -7.004 1.00 50.56 91 ARG A CA 1
ATOM 651 C C . ARG A 1 91 ? -13.886 -9.616 -6.302 1.00 50.56 91 ARG A C 1
ATOM 653 O O . ARG A 1 91 ? -13.856 -9.238 -5.133 1.00 50.56 91 ARG A O 1
ATOM 660 N N . ASP A 1 92 ? -12.814 -9.782 -7.066 1.00 62.72 92 ASP A N 1
ATOM 661 C CA . ASP A 1 92 ? -11.454 -9.967 -6.567 1.00 62.72 92 ASP A CA 1
ATOM 662 C C . ASP A 1 92 ? -10.648 -8.673 -6.600 1.00 62.72 92 ASP A C 1
ATOM 664 O O . ASP A 1 92 ? -10.867 -7.811 -7.450 1.00 62.72 92 ASP A O 1
ATOM 668 N N . LEU A 1 93 ? -9.672 -8.549 -5.693 1.00 61.62 93 LEU A N 1
ATOM 669 C CA . LEU A 1 93 ? -8.646 -7.518 -5.822 1.00 61.62 93 LEU A CA 1
ATOM 670 C C . LEU A 1 93 ? -7.583 -7.982 -6.824 1.00 61.62 93 LEU A C 1
ATOM 672 O O . LEU A 1 93 ? -6.770 -8.838 -6.486 1.00 61.62 93 LEU A O 1
ATOM 676 N N . ASP A 1 94 ? -7.542 -7.400 -8.018 1.00 69.94 94 ASP A N 1
ATOM 677 C CA . ASP A 1 94 ? -6.525 -7.716 -9.034 1.00 69.94 94 ASP A CA 1
ATOM 678 C C . ASP A 1 94 ? -5.934 -6.446 -9.655 1.00 69.94 94 ASP A C 1
ATOM 680 O O . ASP A 1 94 ? -6.594 -5.412 -9.724 1.00 69.94 94 ASP A O 1
ATOM 684 N N . ILE A 1 95 ? -4.677 -6.506 -10.100 1.00 76.62 95 ILE A N 1
AT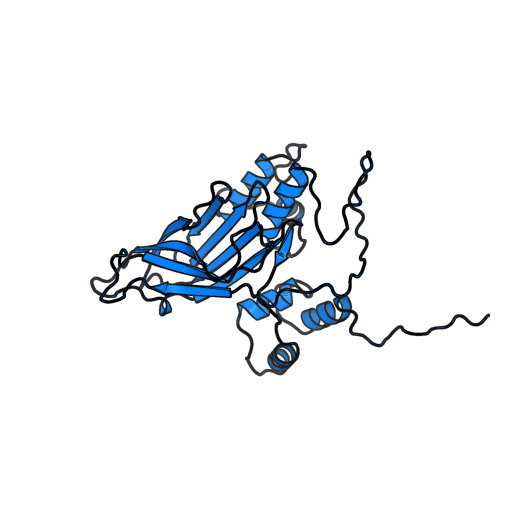OM 685 C CA . ILE A 1 95 ? -3.957 -5.375 -10.694 1.00 76.62 95 ILE A CA 1
ATOM 686 C C . ILE A 1 95 ? -3.404 -5.759 -12.064 1.00 76.62 95 ILE A C 1
ATOM 688 O O . ILE A 1 95 ? -2.563 -6.645 -12.206 1.00 76.62 95 ILE A O 1
ATOM 692 N N . LEU A 1 96 ? -3.793 -4.989 -13.074 1.00 77.31 96 LEU A N 1
ATOM 693 C CA . LEU A 1 96 ? -3.323 -5.100 -14.445 1.00 77.31 96 LEU A CA 1
ATOM 694 C C . LEU A 1 96 ? -2.612 -3.817 -14.874 1.00 77.31 96 LEU A C 1
ATOM 696 O O . LEU A 1 96 ? -3.085 -2.702 -14.659 1.00 77.31 96 LEU A O 1
ATOM 700 N N . LEU A 1 97 ? -1.475 -3.972 -15.547 1.00 74.88 97 LEU A N 1
ATOM 701 C CA . LEU A 1 97 ? -0.753 -2.859 -16.155 1.00 74.88 97 LEU A CA 1
ATOM 702 C C . LEU A 1 97 ? -1.173 -2.719 -17.617 1.00 74.88 97 LEU A C 1
ATOM 704 O O . LEU A 1 97 ? -1.008 -3.640 -18.417 1.00 74.88 97 LEU A O 1
ATOM 708 N N . GLN A 1 98 ? -1.705 -1.554 -17.980 1.00 74.38 98 GLN A N 1
ATOM 709 C CA . GLN A 1 98 ? -2.197 -1.275 -19.323 1.00 74.38 98 GLN A CA 1
ATOM 710 C C . GLN A 1 98 ? -1.371 -0.171 -19.983 1.00 74.38 98 GLN A C 1
ATOM 712 O O . GLN A 1 98 ? -1.409 0.994 -19.581 1.00 74.38 98 GLN A O 1
ATOM 717 N N . SER A 1 99 ? -0.629 -0.541 -21.031 1.00 64.88 99 SER A N 1
ATOM 718 C CA . SER A 1 99 ? 0.096 0.427 -21.860 1.00 64.88 99 SER A CA 1
ATOM 719 C C . SER A 1 99 ? -0.866 1.218 -22.735 1.00 64.88 99 SER A C 1
ATOM 721 O O . SER A 1 99 ? -1.749 0.659 -23.389 1.00 64.88 99 SER A O 1
ATOM 723 N N . ASN A 1 100 ? -0.640 2.529 -22.797 1.00 61.72 100 ASN A N 1
ATOM 724 C CA . ASN A 1 100 ? -1.390 3.438 -23.654 1.00 61.72 100 ASN A CA 1
ATOM 725 C C . ASN A 1 100 ? -0.832 3.483 -25.094 1.00 61.72 100 ASN A C 1
ATOM 727 O O . ASN A 1 100 ? -1.310 4.281 -25.902 1.00 61.72 100 ASN A O 1
ATOM 731 N N . ALA A 1 101 ? 0.137 2.622 -25.446 1.00 51.97 101 ALA A N 1
ATOM 732 C CA . ALA A 1 101 ? 0.844 2.569 -26.737 1.00 51.97 101 ALA A CA 1
ATOM 733 C C . ALA A 1 101 ? 0.023 1.994 -27.920 1.00 51.97 101 ALA A C 1
ATOM 735 O O . ALA A 1 101 ? 0.561 1.446 -28.882 1.00 51.97 101 ALA A O 1
ATOM 736 N N . GLY A 1 102 ? -1.305 2.113 -27.893 1.00 47.44 102 GLY A N 1
ATOM 737 C CA . GLY A 1 102 ? -2.142 1.736 -29.032 1.00 47.44 102 GLY A CA 1
ATOM 738 C C . GLY A 1 102 ? -1.966 2.704 -30.210 1.00 47.44 102 GLY A C 1
ATOM 739 O O . GLY A 1 102 ? -2.015 3.917 -30.028 1.00 47.44 102 GLY A O 1
ATOM 740 N N . LEU A 1 103 ? -1.869 2.183 -31.440 1.00 42.41 103 LEU A N 1
ATOM 741 C CA . LEU A 1 103 ? -1.776 2.960 -32.696 1.00 42.41 103 LEU A CA 1
ATOM 742 C C . LEU A 1 103 ? -2.888 4.021 -32.891 1.00 42.41 103 LEU A C 1
ATOM 744 O O . LEU A 1 103 ? -2.715 4.927 -33.701 1.00 42.41 103 LEU A O 1
ATOM 748 N N . ASN A 1 104 ? -3.987 3.940 -32.130 1.00 44.66 104 ASN A N 1
ATOM 749 C CA . ASN A 1 104 ? -5.121 4.876 -32.142 1.00 44.66 104 ASN A CA 1
ATOM 750 C C . ASN A 1 104 ? -5.378 5.561 -30.781 1.00 44.66 104 ASN A C 1
ATOM 752 O O . ASN A 1 104 ? -6.455 6.112 -30.559 1.00 44.66 104 ASN A O 1
ATOM 756 N N . SER A 1 105 ? -4.423 5.501 -29.853 1.00 48.81 105 SER A N 1
ATOM 757 C CA . SER A 1 105 ? -4.523 6.133 -28.537 1.00 48.81 105 SER A CA 1
ATOM 758 C C . SER A 1 105 ? -4.225 7.632 -28.632 1.00 48.81 105 SER A C 1
ATOM 760 O O . SER A 1 105 ? -3.171 8.038 -29.118 1.00 48.81 105 SER A O 1
ATOM 762 N N . THR A 1 106 ? -5.149 8.468 -28.152 1.00 49.00 106 THR A N 1
ATOM 763 C CA . THR A 1 106 ? -4.919 9.906 -27.921 1.00 49.00 106 THR A CA 1
ATOM 764 C C . THR A 1 106 ? -4.212 10.180 -26.590 1.00 49.00 106 THR A C 1
ATOM 766 O O . THR A 1 106 ? -3.985 11.341 -26.253 1.00 49.00 106 THR A O 1
ATOM 769 N N . GLN A 1 107 ? -3.903 9.141 -25.808 1.00 54.88 107 GLN A N 1
ATOM 770 C CA . GLN A 1 107 ? -3.222 9.269 -24.523 1.00 54.88 107 GLN A CA 1
ATOM 771 C C . GLN A 1 107 ? -1.703 9.342 -24.710 1.00 54.88 107 GLN A C 1
ATOM 773 O O . GLN A 1 107 ? -1.145 8.877 -25.706 1.00 54.88 107 GLN A O 1
ATOM 778 N N . ASN A 1 108 ? -1.032 9.979 -23.750 1.00 61.53 108 ASN A N 1
ATOM 779 C CA . ASN A 1 108 ? 0.410 10.184 -23.792 1.00 61.53 108 ASN A CA 1
ATOM 780 C C . ASN A 1 108 ? 1.135 8.827 -23.831 1.00 61.53 108 ASN A C 1
ATOM 782 O O . ASN A 1 108 ? 0.944 7.992 -22.949 1.00 61.53 108 ASN A O 1
ATOM 786 N N . ARG A 1 109 ? 1.979 8.611 -24.844 1.00 66.06 109 ARG A N 1
ATOM 787 C CA . ARG A 1 109 ? 2.693 7.338 -25.055 1.00 66.06 109 ARG A CA 1
ATOM 788 C C . ARG A 1 109 ? 3.699 7.011 -23.952 1.00 66.06 109 ARG A C 1
ATOM 790 O O . ARG A 1 109 ? 4.066 5.856 -23.798 1.00 66.06 109 ARG A O 1
ATOM 797 N N . ASN A 1 110 ? 4.076 8.006 -23.152 1.00 74.94 110 ASN A N 1
ATOM 798 C CA . ASN A 1 110 ? 4.959 7.846 -21.998 1.00 74.94 110 ASN A CA 1
ATOM 799 C C . ASN A 1 110 ? 4.177 7.621 -20.694 1.00 74.94 110 ASN A C 1
ATOM 801 O O . ASN A 1 110 ? 4.663 7.965 -19.621 1.00 74.94 110 ASN A O 1
ATOM 805 N N . THR A 1 111 ? 2.944 7.110 -20.780 1.00 77.88 111 THR A N 1
ATOM 806 C CA . THR A 1 111 ? 2.128 6.814 -19.598 1.00 77.88 111 THR A CA 1
ATOM 807 C C . THR A 1 111 ? 1.663 5.367 -19.586 1.00 77.88 111 THR A C 1
ATOM 809 O O . THR A 1 111 ? 1.214 4.846 -20.611 1.00 77.88 111 THR A O 1
ATOM 812 N N . LEU A 1 112 ? 1.763 4.733 -18.418 1.00 83.94 112 LEU A N 1
ATOM 813 C CA . LEU A 1 112 ? 1.248 3.392 -18.149 1.00 83.94 112 LEU A CA 1
ATOM 814 C C . LEU A 1 112 ? 0.126 3.509 -17.124 1.00 83.94 112 LEU A C 1
ATOM 816 O O . LEU A 1 112 ? 0.336 4.052 -16.042 1.00 83.94 112 LEU A O 1
ATOM 820 N N . ASN A 1 113 ? -1.062 3.016 -17.457 1.00 85.44 113 ASN A N 1
ATOM 821 C CA . ASN A 1 113 ? -2.166 3.010 -16.508 1.00 85.44 113 ASN A CA 1
ATOM 822 C C . ASN A 1 113 ? -2.099 1.731 -15.671 1.00 85.44 113 ASN A C 1
ATOM 824 O O . ASN A 1 113 ? -1.945 0.634 -16.207 1.00 85.44 113 ASN A O 1
ATOM 828 N N . VAL A 1 114 ? -2.252 1.879 -14.363 1.00 84.75 114 VAL A N 1
ATOM 829 C CA . VAL A 1 114 ? -2.506 0.779 -13.439 1.00 84.75 114 VAL A CA 1
ATOM 830 C C . VAL A 1 114 ? -4.014 0.648 -13.314 1.00 84.75 114 VAL A C 1
ATOM 832 O O . VAL A 1 114 ? -4.687 1.577 -12.866 1.00 84.75 114 VAL A O 1
ATOM 835 N N . VAL A 1 115 ? -4.539 -0.483 -13.760 1.00 83.19 115 VAL A N 1
ATOM 836 C CA . VAL A 1 115 ? -5.951 -0.841 -13.690 1.00 83.19 115 VAL A CA 1
ATOM 837 C C . VAL A 1 115 ? -6.116 -1.809 -12.532 1.00 83.19 115 VAL A C 1
ATOM 839 O O . VAL A 1 115 ? -5.440 -2.829 -12.497 1.00 83.19 115 VAL A O 1
ATOM 842 N N . ALA A 1 116 ? -6.985 -1.477 -11.588 1.00 83.38 116 ALA A N 1
ATOM 843 C CA . ALA A 1 116 ? -7.303 -2.328 -10.457 1.00 83.38 116 ALA A CA 1
ATOM 844 C C . ALA A 1 116 ? -8.746 -2.811 -10.575 1.00 83.38 116 ALA A C 1
ATOM 846 O O . ALA A 1 116 ? -9.633 -1.990 -10.806 1.00 83.38 116 ALA A O 1
ATOM 847 N N . ASP A 1 117 ? -8.975 -4.109 -10.417 1.00 81.25 117 ASP A N 1
ATOM 848 C CA . ASP A 1 117 ? -10.283 -4.644 -10.053 1.00 81.25 117 ASP A CA 1
ATOM 849 C C . ASP A 1 117 ? -10.390 -4.576 -8.536 1.00 81.25 117 ASP A C 1
ATOM 851 O O . ASP A 1 117 ? -9.520 -5.100 -7.847 1.00 81.25 117 ASP A O 1
ATOM 855 N N . ILE A 1 118 ? -11.350 -3.807 -8.018 1.00 82.25 118 ILE A N 1
ATOM 856 C CA . ILE A 1 118 ? -11.432 -3.491 -6.589 1.00 82.25 118 ILE A CA 1
ATOM 857 C C . ILE A 1 118 ? -12.734 -4.067 -6.017 1.00 82.25 118 ILE A C 1
ATOM 859 O O . ILE A 1 118 ? -13.814 -3.701 -6.498 1.00 82.25 118 ILE A O 1
ATOM 863 N N . PRO A 1 119 ? -12.664 -4.925 -4.979 1.00 76.81 119 PRO A N 1
ATOM 864 C CA . PRO A 1 119 ? -13.847 -5.367 -4.256 1.00 76.81 119 PRO A CA 1
ATOM 865 C C . PRO A 1 119 ? -14.546 -4.192 -3.558 1.00 76.81 119 PRO A C 1
ATOM 867 O O . PRO A 1 119 ? -13.925 -3.158 -3.295 1.00 76.81 119 PRO A O 1
ATOM 870 N N . PRO A 1 120 ? -15.836 -4.330 -3.211 1.00 79.69 120 PRO A N 1
ATOM 871 C CA . PRO A 1 120 ? -16.496 -3.339 -2.371 1.00 79.69 120 PRO A CA 1
ATOM 872 C C . PRO A 1 120 ? -15.776 -3.182 -1.019 1.00 79.69 120 PRO A C 1
ATOM 874 O O . PRO A 1 120 ? -15.041 -4.058 -0.571 1.00 79.69 120 PRO A O 1
ATOM 877 N N . ASP A 1 121 ? -15.997 -2.038 -0.372 1.00 81.81 121 ASP A N 1
ATOM 878 C CA . ASP A 1 121 ? -15.551 -1.733 0.998 1.00 81.81 121 ASP A CA 1
ATOM 879 C C . ASP A 1 121 ? -14.032 -1.614 1.237 1.00 81.81 121 ASP A C 1
ATOM 881 O O . ASP A 1 121 ? -13.602 -1.338 2.361 1.00 81.81 121 ASP A O 1
ATOM 885 N N . VAL A 1 122 ? -13.208 -1.695 0.189 1.00 85.69 122 VAL A N 1
ATOM 886 C CA . VAL A 1 122 ? -11.780 -1.349 0.263 1.00 85.69 122 VAL A CA 1
ATOM 887 C C . VAL A 1 122 ? -11.630 0.163 0.446 1.00 85.69 122 VAL A C 1
ATOM 889 O O . VAL A 1 122 ? -12.156 0.931 -0.350 1.00 85.69 122 VAL A O 1
ATOM 892 N N . VAL A 1 123 ? -10.901 0.619 1.467 1.00 88.44 123 VAL A N 1
ATOM 893 C CA . VAL A 1 123 ? -10.636 2.050 1.759 1.00 88.44 123 VAL A CA 1
ATOM 894 C C . VAL A 1 123 ? -9.173 2.452 1.550 1.00 88.44 123 VAL A C 1
ATOM 896 O O . VAL A 1 123 ? -8.834 3.638 1.596 1.00 88.44 123 VAL A O 1
ATOM 899 N N . GLY A 1 124 ? -8.295 1.473 1.333 1.00 88.88 124 GLY A N 1
ATOM 900 C CA . GLY A 1 124 ? -6.898 1.692 0.983 1.00 88.88 124 GLY A CA 1
ATOM 901 C C . GLY A 1 124 ? -6.340 0.559 0.128 1.00 88.88 124 GLY A C 1
ATOM 902 O O . GLY A 1 124 ? -6.816 -0.573 0.183 1.00 88.88 124 GLY A O 1
ATOM 903 N N . LEU A 1 125 ? -5.336 0.876 -0.679 1.00 89.75 125 LEU A N 1
ATOM 904 C CA . LEU A 1 125 ? -4.717 -0.021 -1.642 1.00 89.75 125 LEU A CA 1
ATOM 905 C C . LEU A 1 125 ? -3.221 0.277 -1.750 1.00 89.75 125 LEU A C 1
ATOM 907 O O . LEU A 1 125 ? -2.830 1.409 -2.019 1.00 89.75 125 LEU A O 1
ATOM 911 N N . GLN A 1 126 ? -2.389 -0.744 -1.593 1.00 89.50 126 GLN A N 1
ATOM 912 C CA . GLN A 1 126 ? -0.952 -0.698 -1.828 1.00 89.50 126 GLN A CA 1
ATOM 913 C C . GLN A 1 126 ? -0.577 -1.567 -3.024 1.00 89.50 126 GLN A C 1
ATOM 915 O O . GLN A 1 126 ? -1.033 -2.705 -3.150 1.00 89.50 126 GLN A O 1
ATOM 920 N N . ILE A 1 127 ? 0.261 -1.011 -3.898 1.00 87.31 127 ILE A N 1
ATOM 921 C CA . ILE A 1 127 ? 0.717 -1.642 -5.135 1.00 87.31 127 ILE A CA 1
ATOM 922 C C . ILE A 1 127 ? 2.230 -1.476 -5.232 1.00 87.31 127 ILE A C 1
ATOM 924 O O . ILE A 1 127 ? 2.729 -0.353 -5.245 1.00 87.31 127 ILE A O 1
ATOM 928 N N . GLY A 1 128 ? 2.953 -2.584 -5.334 1.00 84.88 128 GLY A N 1
ATOM 929 C CA . GLY A 1 128 ? 4.386 -2.619 -5.609 1.00 84.88 128 GLY A CA 1
ATOM 930 C C . GLY A 1 128 ? 4.651 -3.075 -7.036 1.00 84.88 128 GLY A C 1
ATOM 931 O O . GLY A 1 128 ? 4.044 -4.038 -7.510 1.00 84.88 128 GLY A O 1
ATOM 932 N N . ILE A 1 129 ? 5.563 -2.388 -7.717 1.00 84.06 129 ILE A N 1
ATOM 933 C CA . ILE A 1 129 ? 6.050 -2.755 -9.044 1.00 84.06 129 ILE A CA 1
ATOM 934 C C . ILE A 1 129 ? 7.577 -2.766 -9.075 1.00 84.06 129 ILE A C 1
ATOM 936 O O . ILE A 1 129 ? 8.235 -1.913 -8.483 1.00 84.06 129 ILE A O 1
ATOM 940 N N . GLU A 1 130 ? 8.140 -3.695 -9.830 1.00 86.56 130 GLU A N 1
ATOM 941 C CA . GLU A 1 130 ? 9.555 -3.737 -10.190 1.00 86.56 130 GLU A CA 1
ATOM 942 C C . GLU A 1 130 ? 9.724 -3.514 -11.690 1.00 86.56 130 GLU A C 1
ATOM 944 O O . GLU A 1 130 ? 8.855 -3.873 -12.489 1.00 86.56 130 GLU A O 1
ATOM 949 N N . TYR A 1 131 ? 10.841 -2.904 -12.075 1.00 85.38 131 TYR A N 1
ATOM 950 C CA . TYR A 1 131 ? 11.167 -2.620 -13.470 1.00 85.38 131 TYR A CA 1
ATOM 951 C C . TYR A 1 131 ? 12.679 -2.578 -13.693 1.00 85.38 131 TYR A C 1
ATOM 953 O O . TYR A 1 131 ? 13.462 -2.320 -12.778 1.00 85.38 131 TYR A O 1
ATOM 961 N N . ASP A 1 132 ? 13.098 -2.826 -14.934 1.00 84.50 132 ASP A N 1
ATOM 962 C CA . ASP A 1 132 ? 14.503 -2.740 -15.335 1.00 84.50 132 ASP A CA 1
ATOM 963 C C . ASP A 1 132 ? 14.882 -1.277 -15.650 1.00 84.50 132 ASP A C 1
ATOM 965 O O . ASP A 1 132 ? 14.465 -0.757 -16.694 1.00 84.50 132 ASP A O 1
ATOM 969 N N . PRO A 1 133 ? 15.710 -0.613 -14.814 1.00 83.44 133 PRO A N 1
ATOM 970 C CA . PRO A 1 133 ? 16.086 0.787 -15.017 1.00 83.44 133 PRO A CA 1
ATOM 971 C C . PRO A 1 133 ? 16.852 1.056 -16.307 1.00 83.44 133 PRO A C 1
ATOM 973 O O . PRO A 1 133 ? 16.964 2.218 -16.692 1.00 83.44 133 PRO A O 1
ATOM 976 N N . SER A 1 134 ? 17.416 0.020 -16.941 1.00 81.31 134 SER A N 1
ATOM 977 C CA . SER A 1 134 ? 18.108 0.150 -18.226 1.00 81.31 134 SER A CA 1
ATOM 978 C C . SER A 1 134 ? 17.150 0.271 -19.414 1.00 81.31 134 SER A C 1
ATOM 980 O O . SER A 1 134 ? 17.572 0.630 -20.513 1.00 81.31 134 SER A O 1
ATOM 982 N N . ARG A 1 135 ? 15.863 -0.036 -19.204 1.00 78.81 135 ARG A N 1
ATOM 983 C CA . ARG A 1 135 ? 14.814 0.006 -20.229 1.00 78.81 135 ARG A CA 1
ATOM 984 C C . ARG A 1 135 ? 13.829 1.133 -19.989 1.00 78.81 135 ARG A C 1
ATOM 986 O O . ARG A 1 135 ? 13.501 1.863 -20.919 1.00 78.81 135 ARG A O 1
ATOM 993 N N . VAL A 1 136 ? 13.353 1.258 -18.755 1.00 83.06 136 VAL A N 1
ATOM 994 C CA . VAL A 1 136 ? 12.323 2.222 -18.382 1.00 83.06 136 VAL A CA 1
ATOM 995 C C . VAL A 1 136 ? 12.534 2.678 -16.949 1.00 83.06 136 VAL A C 1
ATOM 997 O O . VAL A 1 136 ? 12.938 1.901 -16.086 1.00 83.06 136 VAL A O 1
ATOM 1000 N N . ARG A 1 137 ? 12.245 3.949 -16.687 1.00 85.88 137 ARG A N 1
ATOM 1001 C CA . ARG A 1 137 ? 12.185 4.495 -15.334 1.00 85.88 137 ARG A CA 1
ATOM 1002 C C . ARG A 1 137 ? 10.834 5.126 -15.088 1.00 85.88 137 ARG A C 1
ATOM 1004 O O . ARG A 1 137 ? 10.272 5.774 -15.969 1.00 85.88 137 ARG A O 1
ATOM 1011 N N . VAL A 1 138 ? 10.330 4.952 -13.876 1.00 87.94 138 VAL A N 1
ATOM 1012 C CA . VAL A 1 138 ? 9.153 5.678 -13.406 1.00 87.94 138 VAL A CA 1
ATOM 1013 C C . VAL A 1 138 ? 9.642 7.007 -12.845 1.00 87.94 138 VAL A C 1
ATOM 1015 O O . VAL A 1 138 ? 10.494 7.023 -11.960 1.00 87.94 138 VAL A O 1
ATOM 1018 N N . SER A 1 139 ? 9.139 8.120 -13.370 1.00 87.44 139 SER A N 1
ATOM 1019 C CA . SER A 1 139 ? 9.487 9.463 -12.883 1.00 87.44 139 SER A CA 1
ATOM 1020 C C . SER A 1 139 ? 8.437 10.027 -11.930 1.00 87.44 139 SER A C 1
ATOM 1022 O O . SER A 1 139 ? 8.745 10.875 -11.091 1.00 87.44 139 SER A O 1
ATOM 1024 N N . GLY A 1 140 ? 7.207 9.524 -12.009 1.00 88.75 140 GLY A N 1
ATOM 1025 C CA . GLY A 1 140 ? 6.117 9.912 -11.129 1.00 88.75 140 GLY A CA 1
ATOM 1026 C C . GLY A 1 140 ? 4.879 9.052 -11.328 1.00 88.75 140 GLY A C 1
ATOM 1027 O O . GLY A 1 140 ? 4.800 8.238 -12.250 1.00 88.75 140 GLY A O 1
ATOM 1028 N N . ALA A 1 141 ? 3.897 9.253 -10.459 1.00 90.44 141 ALA A N 1
ATOM 1029 C CA . ALA A 1 141 ? 2.567 8.703 -10.601 1.00 90.44 141 ALA A CA 1
ATOM 1030 C C . ALA A 1 141 ? 1.511 9.746 -10.218 1.00 90.44 141 ALA A C 1
ATOM 1032 O O . ALA A 1 141 ? 1.738 10.617 -9.374 1.00 90.44 141 ALA A O 1
ATOM 1033 N N . ARG A 1 142 ? 0.340 9.654 -10.848 1.00 90.88 142 ARG A N 1
ATOM 1034 C CA . ARG A 1 142 ? -0.832 10.472 -10.524 1.00 90.88 142 ARG A CA 1
ATOM 1035 C C . ARG A 1 142 ? -2.053 9.596 -10.298 1.00 90.88 142 ARG A C 1
ATOM 1037 O O . ARG A 1 142 ? -2.262 8.625 -11.026 1.00 90.88 142 ARG A O 1
ATOM 1044 N N . LEU A 1 143 ? -2.866 9.973 -9.318 1.00 90.25 143 LEU A N 1
ATOM 1045 C CA . LEU A 1 143 ? -4.149 9.334 -9.062 1.00 90.25 143 LEU A CA 1
ATOM 1046 C C . LEU A 1 143 ? -5.123 9.670 -10.203 1.00 90.25 143 LEU A C 1
ATOM 1048 O O . LEU A 1 143 ? -5.178 10.813 -10.657 1.00 90.25 143 LEU A O 1
ATOM 1052 N N . LEU A 1 144 ? -5.856 8.668 -10.687 1.00 87.94 144 LEU A N 1
ATOM 1053 C CA . LEU A 1 144 ? -6.864 8.812 -11.748 1.00 87.94 144 LEU A CA 1
ATOM 1054 C C . LEU A 1 144 ? -8.305 8.742 -11.224 1.00 87.94 144 LEU A C 1
ATOM 1056 O O . LEU A 1 144 ? -9.250 8.821 -12.006 1.00 87.94 144 LEU A O 1
ATOM 1060 N N . LEU A 1 145 ? -8.471 8.575 -9.915 1.00 85.44 145 LEU A N 1
ATOM 1061 C CA . LEU A 1 145 ? -9.768 8.540 -9.256 1.00 85.44 145 LEU A CA 1
ATOM 1062 C C . LEU A 1 145 ? -10.264 9.978 -9.058 1.00 85.44 145 LEU A C 1
ATOM 1064 O O . LEU A 1 145 ? -9.520 10.828 -8.578 1.00 85.44 145 LEU A O 1
ATOM 1068 N N . GLU A 1 146 ? -11.507 10.250 -9.457 1.00 70.19 146 GLU A N 1
ATOM 1069 C CA . GLU A 1 146 ? -12.112 11.595 -9.435 1.00 70.19 146 GLU A CA 1
ATOM 1070 C C . GLU A 1 146 ? -12.639 12.013 -8.046 1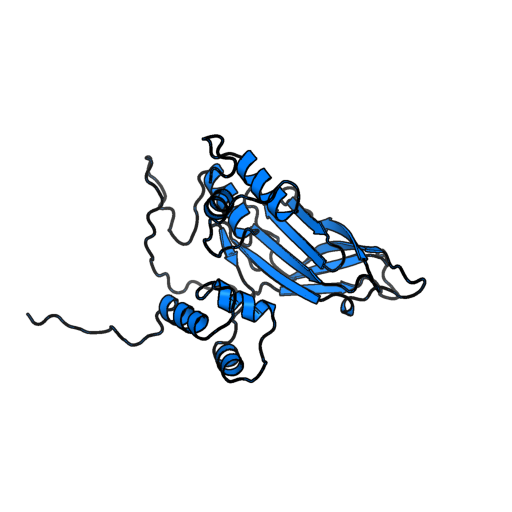.00 70.19 146 GLU A C 1
ATOM 1072 O O . GLU A 1 146 ? -13.252 13.071 -7.919 1.00 70.19 146 GLU A O 1
ATOM 1077 N N . ASP A 1 147 ? -12.425 11.200 -7.007 1.00 68.25 147 ASP A N 1
ATOM 1078 C CA . ASP A 1 147 ? -12.955 11.441 -5.663 1.00 68.25 147 ASP A CA 1
ATOM 1079 C C . ASP A 1 147 ? -11.986 12.255 -4.788 1.00 68.25 147 ASP A C 1
ATOM 1081 O O . ASP A 1 147 ? -10.881 11.809 -4.479 1.00 68.25 147 ASP A O 1
ATOM 1085 N N . ASP A 1 148 ? -12.457 13.405 -4.289 1.00 63.91 148 ASP A N 1
ATOM 1086 C CA . ASP A 1 148 ? -11.731 14.361 -3.423 1.00 63.91 148 ASP A CA 1
ATOM 1087 C C . ASP A 1 148 ? -11.336 13.806 -2.028 1.00 63.91 148 ASP A C 1
ATOM 1089 O O . ASP A 1 148 ? -10.893 14.547 -1.150 1.00 63.91 148 ASP A O 1
ATOM 1093 N N . GLY A 1 149 ? -11.544 12.511 -1.776 1.00 78.88 149 GLY A N 1
ATOM 1094 C CA . GLY A 1 149 ? -11.336 11.859 -0.479 1.00 78.88 149 GLY A CA 1
ATOM 1095 C C . GLY A 1 149 ? -10.205 10.831 -0.445 1.00 78.88 149 GLY A C 1
ATOM 1096 O O . GLY A 1 149 ? -10.073 10.133 0.567 1.00 78.88 149 GLY A O 1
ATOM 1097 N N . LEU A 1 150 ? -9.443 10.698 -1.534 1.00 88.38 150 LEU A N 1
ATOM 1098 C CA . LEU A 1 150 ? -8.362 9.727 -1.681 1.00 88.38 150 LEU A CA 1
ATOM 1099 C C . LEU A 1 150 ? -7.020 10.431 -1.862 1.00 88.38 150 LEU A C 1
ATOM 1101 O O . LEU A 1 150 ? -6.884 11.357 -2.656 1.00 88.38 150 LEU A O 1
ATOM 1105 N N . GLU A 1 151 ? -6.020 9.941 -1.142 1.00 90.50 151 GLU A N 1
ATOM 1106 C CA . GLU A 1 151 ? -4.649 10.436 -1.189 1.00 90.50 151 GLU A CA 1
ATOM 1107 C C . GLU A 1 151 ? -3.732 9.385 -1.813 1.00 90.50 151 GLU A C 1
ATOM 1109 O O . GLU A 1 151 ? -3.946 8.183 -1.640 1.00 90.50 151 GLU A O 1
ATOM 1114 N N . LEU A 1 152 ? -2.695 9.839 -2.525 1.00 92.06 152 LEU A N 1
ATOM 1115 C CA . LEU A 1 152 ? -1.664 8.986 -3.119 1.00 92.06 152 LEU A CA 1
ATOM 1116 C C . LEU A 1 152 ? -0.300 9.292 -2.494 1.00 92.06 152 LEU A C 1
ATOM 1118 O O . LEU A 1 152 ? 0.277 10.358 -2.708 1.00 92.06 152 LEU A O 1
ATOM 1122 N N . ALA A 1 153 ? 0.256 8.310 -1.795 1.00 91.00 153 ALA A N 1
ATOM 1123 C CA . ALA A 1 153 ? 1.658 8.277 -1.407 1.00 91.00 153 ALA A CA 1
ATOM 1124 C C . ALA A 1 153 ? 2.443 7.402 -2.397 1.00 91.00 153 ALA A C 1
ATOM 1126 O O . ALA A 1 153 ? 1.986 6.334 -2.803 1.00 91.00 153 ALA A O 1
ATOM 1127 N N . GLN A 1 154 ? 3.635 7.847 -2.792 1.00 92.56 154 GLN A N 1
ATOM 1128 C CA . GLN A 1 154 ? 4.470 7.147 -3.769 1.00 92.56 154 GLN A CA 1
ATOM 1129 C C . GLN A 1 154 ? 5.930 7.110 -3.321 1.00 92.56 154 GLN A C 1
ATOM 1131 O O . GLN A 1 154 ? 6.537 8.148 -3.053 1.00 92.56 154 GLN A O 1
ATOM 1136 N N . ASN A 1 155 ? 6.502 5.914 -3.278 1.00 90.19 155 ASN A N 1
ATOM 1137 C CA . ASN A 1 155 ? 7.921 5.680 -3.067 1.00 90.19 155 ASN A CA 1
ATOM 1138 C C . ASN A 1 155 ? 8.506 5.115 -4.363 1.00 90.19 155 ASN A C 1
ATOM 1140 O O . ASN A 1 155 ? 8.231 3.974 -4.723 1.00 90.19 155 ASN A O 1
ATOM 1144 N N . ILE A 1 156 ? 9.268 5.928 -5.092 1.00 91.19 156 ILE A N 1
ATOM 1145 C CA . ILE A 1 156 ? 9.843 5.550 -6.384 1.00 91.19 156 ILE A CA 1
ATOM 1146 C C . ILE A 1 156 ? 11.350 5.393 -6.202 1.00 91.19 156 ILE A C 1
ATOM 1148 O O . ILE A 1 156 ? 12.076 6.369 -6.006 1.00 91.19 156 ILE A O 1
ATOM 1152 N N . GLY A 1 157 ? 11.806 4.145 -6.247 1.00 87.38 157 GLY A N 1
ATOM 1153 C CA . GLY A 1 157 ? 13.212 3.771 -6.221 1.00 87.38 157 GLY A CA 1
ATOM 1154 C C . GLY A 1 157 ? 13.807 3.641 -7.627 1.00 87.38 157 GLY A C 1
ATOM 1155 O O . GLY A 1 157 ? 13.133 3.888 -8.620 1.00 87.38 157 GLY A O 1
ATOM 1156 N N . PRO A 1 158 ? 15.083 3.240 -7.744 1.00 85.44 158 PRO A N 1
ATOM 1157 C CA . PRO A 1 158 ? 15.753 3.127 -9.036 1.00 85.44 158 PRO A CA 1
ATOM 1158 C C . PRO A 1 158 ? 15.264 1.947 -9.887 1.00 85.44 158 PRO A C 1
ATOM 1160 O O . PRO A 1 158 ? 15.315 2.046 -11.102 1.00 85.44 158 PRO A O 1
ATOM 1163 N N . SER A 1 159 ? 14.821 0.841 -9.285 1.00 85.56 159 SER A N 1
ATOM 1164 C CA . SER A 1 159 ? 14.415 -0.394 -9.988 1.00 85.56 159 SER A CA 1
ATOM 1165 C C . SER A 1 159 ? 13.040 -0.912 -9.560 1.00 85.56 159 SER A C 1
ATOM 1167 O O . SER A 1 159 ? 12.685 -2.061 -9.808 1.00 85.56 159 SER A O 1
ATOM 1169 N N . GLY A 1 160 ? 12.280 -0.085 -8.852 1.00 88.31 160 GLY A N 1
ATOM 1170 C CA . GLY A 1 160 ? 10.970 -0.445 -8.338 1.00 88.31 160 GLY A CA 1
ATOM 1171 C C . GLY A 1 160 ? 10.269 0.761 -7.742 1.00 88.31 160 GLY A C 1
ATOM 1172 O O . GLY A 1 160 ? 10.894 1.789 -7.473 1.00 88.31 160 GLY A O 1
ATOM 1173 N N . ALA A 1 161 ? 8.961 0.654 -7.577 1.00 89.50 161 ALA A N 1
ATOM 1174 C CA . ALA A 1 161 ? 8.140 1.678 -6.963 1.00 89.50 161 ALA A CA 1
ATOM 1175 C C . ALA A 1 161 ? 7.002 1.039 -6.170 1.00 89.50 161 ALA A C 1
ATOM 1177 O O . ALA A 1 161 ? 6.431 0.038 -6.596 1.00 89.50 161 ALA A O 1
ATOM 1178 N N . THR A 1 162 ? 6.652 1.655 -5.049 1.00 90.06 162 THR A N 1
ATOM 1179 C CA . THR A 1 162 ? 5.494 1.279 -4.244 1.00 90.06 162 THR A CA 1
ATOM 1180 C C . THR A 1 162 ? 4.567 2.476 -4.125 1.00 90.06 162 THR A C 1
ATOM 1182 O O . THR A 1 162 ? 4.988 3.589 -3.806 1.00 90.06 162 THR A O 1
ATOM 1185 N N . PHE A 1 163 ? 3.291 2.244 -4.386 1.00 92.44 163 PHE A N 1
ATOM 1186 C CA . PHE A 1 163 ? 2.230 3.234 -4.331 1.00 92.44 163 PHE A CA 1
ATOM 1187 C C . PHE A 1 163 ? 1.242 2.834 -3.254 1.00 92.44 163 PHE A C 1
ATOM 1189 O O . PHE A 1 163 ? 0.928 1.656 -3.107 1.00 92.44 163 PHE A O 1
ATOM 1196 N N . MET A 1 164 ? 0.734 3.818 -2.528 1.00 92.69 164 MET A N 1
ATOM 1197 C CA . MET A 1 164 ? -0.297 3.630 -1.527 1.00 92.69 164 MET A CA 1
ATOM 1198 C C . MET A 1 164 ? -1.394 4.661 -1.751 1.00 92.69 164 MET A C 1
ATOM 1200 O O . MET A 1 164 ? -1.160 5.864 -1.646 1.00 92.69 164 MET A O 1
ATOM 1204 N N . ILE A 1 165 ? -2.587 4.169 -2.050 1.00 91.69 165 ILE A N 1
ATOM 1205 C CA . ILE A 1 165 ? -3.821 4.938 -2.106 1.00 91.69 165 ILE A CA 1
ATOM 1206 C C . ILE A 1 165 ? -4.547 4.707 -0.787 1.00 91.69 165 ILE A C 1
ATOM 1208 O O . ILE A 1 165 ? -4.724 3.562 -0.381 1.00 91.69 165 ILE A O 1
ATOM 1212 N N . TYR A 1 166 ? -4.971 5.760 -0.103 1.00 88.94 166 TYR A N 1
ATOM 1213 C CA . TYR A 1 166 ? -5.719 5.617 1.145 1.00 88.94 166 TYR A CA 1
ATOM 1214 C C . TYR A 1 166 ? -6.726 6.748 1.309 1.00 88.94 166 TYR A C 1
ATOM 1216 O O . TYR A 1 166 ? -6.514 7.857 0.818 1.00 88.94 166 TYR A O 1
ATOM 1224 N N . SER A 1 167 ? -7.821 6.476 2.021 1.00 86.56 167 SER A N 1
ATOM 1225 C CA . SER A 1 167 ? -8.785 7.505 2.398 1.00 86.56 167 SER A CA 1
ATOM 1226 C C . SER A 1 167 ? -8.609 7.955 3.851 1.00 86.56 167 SER A C 1
ATOM 1228 O O . SER A 1 167 ? -8.879 7.174 4.768 1.00 86.56 167 SER A O 1
ATOM 1230 N N . PRO A 1 168 ? -8.279 9.236 4.108 1.00 80.25 168 PRO A N 1
ATOM 1231 C CA . PRO A 1 168 ? -8.293 9.800 5.460 1.00 80.25 168 PRO A CA 1
ATOM 1232 C C . PRO A 1 168 ? -9.687 9.806 6.107 1.00 80.25 168 PRO A C 1
ATOM 1234 O O . PRO A 1 168 ? -9.814 9.874 7.328 1.00 80.25 168 PRO A O 1
ATOM 1237 N N . THR A 1 169 ? -10.750 9.760 5.299 1.00 81.38 169 THR A N 1
ATOM 1238 C CA . THR A 1 169 ? -12.141 9.837 5.761 1.00 81.38 169 THR A CA 1
ATOM 1239 C C . THR A 1 169 ? -12.833 8.476 5.819 1.00 81.38 169 THR A C 1
ATOM 1241 O O . THR A 1 169 ? -13.950 8.411 6.335 1.00 81.38 169 THR A O 1
ATOM 1244 N N . SER A 1 170 ? -12.153 7.388 5.430 1.00 76.38 170 SER A N 1
ATOM 1245 C CA . SER A 1 170 ? -12.727 6.055 5.155 1.00 76.38 170 SER A CA 1
ATOM 1246 C C . SER A 1 170 ? -13.754 6.049 4.022 1.00 76.38 170 SER A C 1
ATOM 1248 O O . SER A 1 170 ? -14.695 5.259 4.041 1.00 76.38 170 SER A O 1
ATOM 1250 N N . ALA A 1 171 ? -13.587 6.928 3.033 1.00 84.94 171 ALA A N 1
ATOM 1251 C CA . ALA A 1 171 ? -14.259 6.758 1.756 1.00 84.94 171 ALA A CA 1
ATOM 1252 C C . ALA A 1 171 ? -13.712 5.496 1.074 1.00 84.94 171 ALA A C 1
ATOM 1254 O O . ALA A 1 171 ? -12.498 5.315 0.963 1.00 84.94 171 ALA A O 1
ATOM 1255 N N . SER A 1 172 ? -14.609 4.616 0.643 1.00 85.62 172 SER A N 1
ATOM 1256 C CA . SER A 1 172 ? -14.222 3.429 -0.110 1.00 85.62 172 SER A CA 1
ATOM 1257 C C . SER A 1 172 ? -13.695 3.824 -1.485 1.00 85.62 172 SER A C 1
ATOM 1259 O O . SER A 1 172 ? -14.201 4.755 -2.115 1.00 85.62 172 SER A O 1
ATOM 1261 N N . LEU A 1 173 ? -12.697 3.088 -1.964 1.00 86.31 173 LEU A N 1
ATOM 1262 C CA . LEU A 1 173 ? -12.317 3.116 -3.362 1.00 86.31 173 LEU A CA 1
ATOM 1263 C C . LEU A 1 173 ? -13.515 2.686 -4.224 1.00 86.31 173 LEU A C 1
ATOM 1265 O O . LEU A 1 173 ? -14.328 1.861 -3.793 1.00 86.31 173 LEU A O 1
ATOM 1269 N N . PRO A 1 174 ? -13.642 3.220 -5.449 1.00 85.12 174 PRO A N 1
ATOM 1270 C CA . PRO A 1 174 ? -14.699 2.790 -6.344 1.00 85.12 174 PRO A CA 1
ATOM 1271 C C . PRO A 1 174 ? -14.527 1.306 -6.666 1.00 85.12 174 PRO A C 1
ATOM 1273 O O . PRO A 1 174 ? -13.486 0.916 -7.193 1.00 85.12 174 PRO A O 1
ATOM 1276 N N . ALA A 1 175 ? -15.555 0.512 -6.374 1.00 82.88 175 ALA A N 1
ATOM 1277 C CA . ALA A 1 175 ? -15.580 -0.894 -6.745 1.00 82.88 175 ALA A CA 1
ATOM 1278 C C . ALA A 1 175 ? -15.529 -1.068 -8.274 1.00 82.88 175 ALA A C 1
ATOM 1280 O O . ALA A 1 175 ? -15.888 -0.152 -9.030 1.00 82.88 175 ALA A O 1
ATOM 1281 N N . ASP A 1 176 ? -15.154 -2.277 -8.689 1.00 80.56 176 ASP A N 1
ATOM 1282 C CA . ASP A 1 176 ? -14.976 -2.732 -10.071 1.00 80.56 176 ASP A CA 1
ATOM 1283 C C . ASP A 1 176 ? -13.667 -2.286 -10.735 1.00 80.56 176 ASP A C 1
ATOM 1285 O O . ASP A 1 176 ? -12.907 -1.456 -10.236 1.00 80.56 176 ASP A O 1
ATOM 1289 N N . THR A 1 177 ? -13.423 -2.846 -11.919 1.00 78.75 177 THR A N 1
ATOM 1290 C CA . THR A 1 177 ? -12.226 -2.609 -12.719 1.00 78.75 177 THR A CA 1
ATOM 1291 C C . THR A 1 177 ? -12.114 -1.154 -13.178 1.00 78.75 177 THR A C 1
ATOM 1293 O O . THR A 1 177 ? -12.860 -0.701 -14.055 1.00 78.75 177 THR A O 1
ATOM 1296 N N . LYS A 1 178 ? -11.137 -0.418 -12.636 1.00 82.94 178 LYS A N 1
ATOM 1297 C CA . LYS A 1 178 ? -10.856 0.979 -12.996 1.00 82.94 178 LYS A CA 1
ATOM 1298 C C . LYS A 1 178 ? -9.369 1.296 -13.035 1.00 82.94 178 LYS A C 1
ATOM 1300 O O . LYS A 1 178 ? -8.570 0.752 -12.283 1.00 82.94 178 LYS A O 1
ATOM 1305 N N . SER A 1 179 ? -8.998 2.249 -13.887 1.00 84.94 179 SER A N 1
ATOM 1306 C CA . SER A 1 179 ? -7.666 2.851 -13.846 1.00 84.94 179 SER A CA 1
ATOM 1307 C C . SER A 1 179 ? -7.518 3.674 -12.568 1.00 84.94 179 SER A C 1
ATOM 1309 O O . SER A 1 179 ? -8.201 4.683 -12.405 1.00 84.94 179 SER A O 1
ATOM 1311 N N . VAL A 1 180 ? -6.629 3.249 -11.676 1.00 88.12 180 VAL A N 1
ATOM 1312 C CA . VAL A 1 180 ? -6.397 3.892 -10.375 1.00 88.12 180 VAL A CA 1
ATOM 1313 C C . VAL A 1 180 ? -5.242 4.884 -10.422 1.00 88.12 180 VAL A C 1
ATOM 1315 O O . VAL A 1 180 ? -5.319 5.954 -9.823 1.00 88.12 180 VAL A O 1
ATOM 1318 N N . ILE A 1 181 ? -4.181 4.563 -11.166 1.00 89.31 181 ILE A N 1
ATOM 1319 C CA . ILE A 1 181 ? -2.947 5.351 -11.226 1.00 89.31 181 ILE A CA 1
ATOM 1320 C C . ILE A 1 181 ? -2.492 5.464 -12.682 1.00 89.31 181 ILE A C 1
ATOM 1322 O O . ILE A 1 181 ? -2.530 4.485 -13.422 1.00 89.31 181 ILE A O 1
ATOM 1326 N N . ALA A 1 182 ? -2.021 6.639 -13.095 1.00 89.62 182 ALA A N 1
ATOM 1327 C CA . ALA A 1 182 ? -1.189 6.785 -14.287 1.00 89.62 182 ALA A CA 1
ATOM 1328 C C . ALA A 1 182 ? 0.263 6.982 -13.857 1.00 89.62 182 ALA A C 1
ATOM 1330 O O . ALA A 1 182 ? 0.570 7.933 -13.139 1.00 89.62 182 ALA A O 1
ATOM 1331 N N . LEU A 1 183 ? 1.141 6.097 -14.316 1.00 88.88 183 LEU A N 1
ATOM 1332 C CA . LEU A 1 183 ? 2.584 6.209 -14.160 1.00 88.88 183 LEU A CA 1
ATOM 1333 C C . LEU A 1 183 ? 3.141 7.056 -15.298 1.00 88.88 183 LEU A C 1
ATOM 1335 O O . LEU A 1 183 ? 2.841 6.794 -16.464 1.00 88.88 183 LEU A O 1
ATOM 1339 N N . ASP A 1 184 ? 3.964 8.038 -14.958 1.00 88.94 184 ASP A N 1
ATOM 1340 C CA . ASP A 1 184 ? 4.737 8.818 -15.912 1.00 88.94 184 ASP A CA 1
ATOM 1341 C C . ASP A 1 184 ? 6.113 8.155 -16.086 1.00 88.94 184 ASP A C 1
ATOM 1343 O O . ASP A 1 184 ? 6.804 7.836 -15.111 1.00 88.94 184 ASP A O 1
ATOM 1347 N N . LEU A 1 185 ? 6.480 7.890 -17.342 1.00 86.44 185 LEU A N 1
ATOM 1348 C CA . LEU A 1 185 ? 7.647 7.091 -17.702 1.00 86.44 185 LEU A CA 1
ATOM 1349 C C . LEU A 1 185 ? 8.715 7.923 -18.414 1.00 86.44 185 LEU A C 1
ATOM 1351 O O . LEU A 1 185 ? 8.424 8.725 -19.306 1.00 86.44 185 LEU A O 1
ATOM 1355 N N . GLU A 1 186 ? 9.968 7.647 -18.078 1.00 82.12 186 GLU A N 1
ATOM 1356 C CA . GLU A 1 186 ? 11.154 8.117 -18.784 1.00 82.12 186 GLU A CA 1
ATOM 1357 C C . GLU A 1 186 ? 11.836 6.919 -19.456 1.00 82.12 186 GLU A C 1
ATOM 1359 O O . GLU A 1 186 ? 12.177 5.931 -18.804 1.00 82.12 186 GLU A O 1
ATOM 1364 N N . SER A 1 187 ? 12.015 6.991 -20.777 1.00 68.56 187 SER A N 1
ATOM 1365 C CA . SER A 1 187 ? 12.792 6.005 -21.536 1.00 68.56 187 SER A CA 1
ATOM 1366 C C . SER A 1 187 ? 14.203 6.547 -21.762 1.00 68.56 187 SER A C 1
ATOM 1368 O O . SER A 1 187 ? 14.360 7.656 -22.272 1.00 68.56 187 SER A O 1
ATOM 1370 N N . GLU A 1 188 ? 15.229 5.780 -21.381 1.00 58.12 188 GLU A N 1
ATOM 1371 C CA . GLU A 1 188 ? 16.639 6.113 -21.659 1.00 58.12 188 GLU A CA 1
ATOM 1372 C C . GLU A 1 188 ? 17.052 5.752 -23.101 1.00 58.12 188 GLU A C 1
ATOM 1374 O O . GLU A 1 188 ? 18.077 6.230 -23.589 1.00 58.12 188 GLU A O 1
ATOM 1379 N N . LEU A 1 189 ? 16.265 4.928 -23.803 1.00 57.34 189 LEU A N 1
ATOM 1380 C CA . LEU A 1 189 ? 16.560 4.449 -25.154 1.00 57.34 189 LEU A CA 1
ATOM 1381 C C . LEU A 1 189 ? 15.612 5.086 -26.172 1.00 57.34 189 LEU A C 1
ATOM 1383 O O . LEU A 1 189 ? 14.442 4.710 -26.274 1.00 57.34 189 LEU A O 1
ATOM 1387 N N . ASP A 1 190 ? 16.150 6.010 -26.975 1.00 53.62 190 ASP A N 1
ATOM 1388 C CA . ASP A 1 190 ? 15.466 6.579 -28.140 1.00 53.62 190 ASP A CA 1
ATOM 1389 C C . ASP A 1 190 ? 14.884 5.451 -29.017 1.00 53.62 190 ASP A C 1
ATOM 1391 O O . ASP A 1 190 ? 15.610 4.726 -29.701 1.00 53.62 190 ASP A O 1
ATOM 1395 N N . GLY A 1 191 ? 13.555 5.306 -29.001 1.00 54.81 191 GLY A N 1
ATOM 1396 C CA . GLY A 1 191 ? 12.810 4.415 -29.895 1.00 54.81 191 GLY A CA 1
ATOM 1397 C C . GLY A 1 191 ? 12.304 3.091 -29.311 1.00 54.81 191 GLY A C 1
ATOM 1398 O O . GLY A 1 191 ? 11.675 2.344 -30.060 1.00 54.81 191 GLY A O 1
ATOM 1399 N N . ILE A 1 192 ? 12.517 2.790 -28.022 1.00 57.31 192 ILE A N 1
ATOM 1400 C CA . ILE A 1 192 ? 11.825 1.672 -27.351 1.00 57.31 192 ILE A CA 1
ATOM 1401 C C . ILE A 1 192 ? 10.612 2.230 -26.605 1.00 57.31 192 ILE A C 1
ATOM 1403 O O . ILE A 1 192 ? 10.758 2.993 -25.648 1.00 57.31 192 ILE A O 1
ATOM 1407 N N . GLU A 1 193 ? 9.413 1.875 -27.075 1.00 64.12 193 GLU A N 1
ATOM 1408 C CA . GLU A 1 193 ? 8.163 2.226 -26.397 1.00 64.12 193 GLU A CA 1
ATOM 1409 C C . GLU A 1 193 ? 8.001 1.346 -25.147 1.00 64.12 193 GLU A C 1
ATOM 1411 O O . GLU A 1 193 ? 8.065 0.118 -25.267 1.00 64.12 193 GLU A O 1
ATOM 1416 N N . PRO A 1 194 ? 7.804 1.940 -23.956 1.00 65.12 194 PRO A N 1
ATOM 1417 C CA . PRO A 1 194 ? 7.629 1.170 -22.736 1.00 65.12 194 PRO A CA 1
ATOM 1418 C C . PRO A 1 194 ? 6.356 0.321 -22.807 1.00 65.12 194 PRO A C 1
ATOM 1420 O O . PRO A 1 194 ? 5.256 0.803 -23.106 1.00 65.12 194 PRO A O 1
ATOM 1423 N N . SER A 1 195 ? 6.515 -0.968 -22.525 1.00 69.88 195 SER A N 1
ATOM 1424 C CA . SER A 1 195 ? 5.437 -1.949 -22.533 1.00 69.88 195 SER A CA 1
ATOM 1425 C C . SER A 1 195 ? 5.073 -2.346 -21.107 1.00 69.88 195 SER A C 1
ATOM 1427 O O . SER A 1 195 ? 5.915 -2.356 -20.215 1.00 69.88 195 SER A O 1
ATOM 1429 N N . ALA A 1 196 ? 3.824 -2.767 -20.895 1.00 69.25 196 ALA A N 1
ATOM 1430 C CA . ALA A 1 196 ? 3.397 -3.364 -19.628 1.00 69.25 196 ALA A CA 1
ATOM 1431 C C . ALA A 1 196 ? 4.269 -4.572 -19.223 1.00 69.25 196 ALA A C 1
ATOM 1433 O O . ALA A 1 196 ? 4.407 -4.864 -18.043 1.00 69.25 196 ALA A O 1
ATOM 1434 N N . THR A 1 197 ? 4.899 -5.244 -20.192 1.00 74.12 197 THR A N 1
ATOM 1435 C CA . THR A 1 197 ? 5.809 -6.380 -19.969 1.00 74.12 197 THR A CA 1
ATOM 1436 C C . THR A 1 197 ? 7.162 -6.001 -19.367 1.00 74.12 197 THR A C 1
ATOM 1438 O O . THR A 1 197 ? 7.895 -6.892 -18.947 1.00 74.12 197 THR A O 1
ATOM 1441 N N . ASP A 1 198 ? 7.526 -4.716 -19.365 1.00 76.94 198 ASP A N 1
ATOM 1442 C CA . ASP A 1 198 ? 8.769 -4.234 -18.743 1.00 76.94 198 ASP A CA 1
ATOM 1443 C C . ASP A 1 198 ? 8.629 -4.045 -17.223 1.00 76.94 198 ASP A C 1
ATOM 1445 O O . ASP A 1 198 ? 9.602 -3.724 -16.541 1.00 76.94 198 ASP A O 1
ATOM 1449 N N . PHE A 1 199 ? 7.424 -4.277 -16.700 1.00 80.62 199 PHE A N 1
ATOM 1450 C CA . PHE A 1 199 ? 7.070 -4.137 -15.299 1.00 80.62 199 PHE A CA 1
ATOM 1451 C C . PHE A 1 199 ? 6.583 -5.472 -14.741 1.00 80.62 199 PHE A C 1
ATOM 1453 O O . PHE A 1 199 ? 5.912 -6.248 -15.426 1.00 80.62 199 PHE A O 1
ATOM 1460 N N . GLN A 1 200 ? 6.885 -5.725 -13.474 1.00 79.38 200 GLN A N 1
ATOM 1461 C CA . GLN A 1 200 ? 6.333 -6.845 -12.719 1.00 79.38 200 GLN A CA 1
ATOM 1462 C C . GLN A 1 200 ? 5.624 -6.307 -11.485 1.00 79.38 200 GLN A C 1
ATOM 1464 O O . GLN A 1 200 ? 6.220 -5.567 -10.710 1.00 79.38 200 GLN A O 1
ATOM 1469 N N . VAL A 1 201 ? 4.356 -6.672 -11.301 1.00 77.06 201 VAL A N 1
ATOM 1470 C CA . VAL A 1 201 ? 3.630 -6.375 -10.061 1.00 77.06 201 VAL A CA 1
ATOM 1471 C C . VAL A 1 201 ? 4.136 -7.332 -8.985 1.00 77.06 201 VAL A C 1
ATOM 1473 O O . VAL A 1 201 ? 4.035 -8.549 -9.136 1.00 77.06 201 VAL A O 1
ATOM 1476 N N . THR A 1 202 ? 4.710 -6.785 -7.919 1.00 74.62 202 THR A N 1
ATOM 1477 C CA . THR A 1 202 ? 5.337 -7.557 -6.838 1.00 74.62 202 THR A CA 1
ATOM 1478 C C . THR A 1 202 ? 4.530 -7.540 -5.551 1.00 74.62 202 THR A C 1
ATOM 1480 O O . THR A 1 202 ? 4.616 -8.483 -4.764 1.00 74.62 202 THR A O 1
ATOM 1483 N N . GLU A 1 203 ? 3.694 -6.522 -5.355 1.00 74.38 203 GLU A N 1
ATOM 1484 C CA . GLU A 1 203 ? 2.854 -6.392 -4.171 1.00 74.38 203 GLU A CA 1
ATOM 1485 C C . GLU A 1 203 ? 1.469 -5.863 -4.540 1.00 74.38 203 GLU A C 1
ATOM 1487 O O . GLU A 1 203 ? 1.345 -4.915 -5.313 1.00 74.38 203 GLU A O 1
ATOM 1492 N N . VAL A 1 204 ? 0.434 -6.477 -3.965 1.00 79.94 204 VAL A N 1
ATOM 1493 C CA . VAL A 1 204 ? -0.956 -6.011 -4.014 1.00 79.94 204 VAL A CA 1
ATOM 1494 C C . VAL A 1 204 ? -1.575 -6.277 -2.649 1.00 79.94 204 VAL A C 1
ATOM 1496 O O . VAL A 1 204 ? -1.613 -7.427 -2.198 1.00 79.94 204 VAL A O 1
ATOM 1499 N N . LEU A 1 205 ? -2.035 -5.219 -1.986 1.00 80.19 205 LEU A N 1
ATOM 1500 C CA . LEU A 1 205 ? -2.658 -5.298 -0.669 1.00 80.19 205 LEU A CA 1
ATOM 1501 C C . LEU A 1 205 ? -3.767 -4.255 -0.547 1.00 80.19 205 LEU A C 1
ATOM 1503 O O . LEU A 1 205 ? -3.496 -3.059 -0.565 1.00 80.19 205 LEU A O 1
ATOM 1507 N N . GLY A 1 206 ? -5.008 -4.704 -0.408 1.00 82.94 206 GLY A N 1
ATOM 1508 C CA . GLY A 1 206 ? -6.132 -3.854 -0.039 1.00 82.94 206 GLY A CA 1
ATOM 1509 C C . GLY A 1 206 ? -6.297 -3.793 1.476 1.00 82.94 206 GLY A C 1
ATOM 1510 O O . GLY A 1 206 ? -5.785 -4.637 2.211 1.00 82.94 206 GLY A O 1
ATOM 1511 N N . VAL A 1 207 ? -7.047 -2.808 1.953 1.00 84.94 207 VAL A N 1
ATOM 1512 C CA . VAL A 1 207 ? -7.473 -2.707 3.351 1.00 84.94 207 VAL A CA 1
ATOM 1513 C C . VAL A 1 207 ? -8.908 -2.201 3.419 1.00 84.94 207 VAL A C 1
ATOM 1515 O O . VAL A 1 207 ? -9.284 -1.300 2.668 1.00 84.94 207 VAL A O 1
ATOM 1518 N N . ASP A 1 208 ? -9.711 -2.784 4.302 1.00 83.81 208 ASP A N 1
ATOM 1519 C CA . ASP A 1 208 ? -11.093 -2.376 4.544 1.00 83.81 208 ASP A CA 1
ATOM 1520 C C . ASP A 1 208 ? -11.203 -1.235 5.572 1.00 83.81 208 ASP A C 1
ATOM 1522 O O . ASP A 1 208 ? -10.227 -0.814 6.203 1.00 83.81 208 ASP A O 1
ATOM 1526 N N . ALA A 1 209 ? -12.419 -0.722 5.770 1.00 84.00 209 ALA A N 1
ATOM 1527 C CA . ALA A 1 209 ? -12.688 0.360 6.719 1.00 84.00 209 ALA A CA 1
ATOM 1528 C C . ALA A 1 209 ? -12.315 0.031 8.178 1.00 84.00 209 ALA A C 1
ATOM 1530 O O . ALA A 1 209 ? -12.118 0.948 8.978 1.00 84.00 209 ALA A O 1
ATOM 1531 N N . THR A 1 210 ? -12.204 -1.252 8.531 1.00 79.75 210 THR A N 1
ATOM 1532 C CA . THR A 1 210 ? -11.811 -1.721 9.867 1.00 79.75 210 THR A CA 1
ATOM 1533 C C . THR A 1 210 ? -10.297 -1.868 10.017 1.00 79.75 210 THR A C 1
ATOM 1535 O O . THR A 1 210 ? -9.813 -2.230 11.091 1.00 79.75 210 THR A O 1
ATOM 1538 N N . GLY A 1 211 ? -9.522 -1.568 8.973 1.00 75.31 211 GLY A N 1
ATOM 1539 C CA . GLY A 1 211 ? -8.080 -1.766 8.990 1.00 75.31 211 GLY A CA 1
ATOM 1540 C C . GLY A 1 211 ? -7.696 -3.244 8.922 1.00 75.31 211 GLY A C 1
ATOM 1541 O O . GLY A 1 211 ? -6.671 -3.631 9.486 1.00 75.31 211 GLY A O 1
ATOM 1542 N N . MET A 1 212 ? -8.526 -4.075 8.290 1.00 78.81 212 MET A N 1
ATOM 1543 C CA . MET A 1 212 ? -8.194 -5.461 7.981 1.00 78.81 212 MET A CA 1
ATOM 1544 C C . MET A 1 212 ? -7.765 -5.586 6.520 1.00 78.81 212 MET A C 1
ATOM 1546 O O . MET A 1 212 ? -8.347 -4.938 5.648 1.00 78.81 212 MET A O 1
ATOM 1550 N N . PRO A 1 213 ? -6.740 -6.400 6.230 1.00 73.25 213 PRO A N 1
ATOM 1551 C CA . PRO A 1 213 ? -6.260 -6.565 4.873 1.00 73.25 213 PRO A CA 1
ATOM 1552 C C . PRO A 1 213 ? -7.299 -7.282 4.005 1.00 73.25 213 PRO A C 1
ATOM 1554 O O . PRO A 1 213 ? -7.797 -8.355 4.352 1.00 73.25 213 PRO A O 1
ATOM 1557 N N . VAL A 1 214 ? -7.571 -6.690 2.846 1.00 74.81 214 VAL A N 1
ATOM 1558 C CA . VAL A 1 214 ? -8.343 -7.273 1.751 1.00 74.81 214 VAL A CA 1
ATOM 1559 C C . VAL A 1 214 ? -7.350 -7.763 0.714 1.00 74.81 214 VAL A C 1
ATOM 1561 O O . VAL A 1 214 ? -6.453 -7.040 0.282 1.00 74.81 214 VAL A O 1
ATOM 1564 N N . TYR A 1 215 ? -7.480 -9.017 0.328 1.00 65.81 215 TYR A N 1
ATOM 1565 C CA . TYR A 1 215 ? -6.524 -9.669 -0.551 1.00 65.81 215 TYR A CA 1
ATOM 1566 C C . TYR A 1 215 ? -7.203 -10.066 -1.865 1.00 65.81 215 TYR A C 1
ATOM 1568 O O . TYR A 1 215 ? -8.423 -10.230 -1.878 1.00 65.81 215 TYR A O 1
ATOM 1576 N N . PRO A 1 216 ? -6.419 -10.290 -2.931 1.00 61.03 216 PRO A N 1
ATOM 1577 C CA . PRO A 1 216 ? -6.869 -11.077 -4.078 1.00 61.03 216 PRO A CA 1
ATOM 1578 C C . PRO A 1 216 ? -7.448 -12.423 -3.607 1.00 61.03 216 PRO A C 1
ATOM 1580 O O . PRO A 1 216 ? -7.000 -12.948 -2.578 1.00 61.03 216 PRO A O 1
ATOM 1583 N N . GLU A 1 217 ? -8.433 -12.968 -4.325 1.00 60.28 217 GLU A N 1
ATOM 1584 C CA . GLU A 1 217 ? -9.115 -14.212 -3.943 1.00 60.28 217 GLU A CA 1
ATOM 1585 C C . GLU A 1 217 ? -8.199 -15.439 -3.801 1.00 60.28 217 GLU A C 1
ATOM 1587 O O . GLU A 1 217 ? -7.017 -15.450 -4.156 1.00 60.28 217 GLU A O 1
ATOM 1592 N N . ASP A 1 218 ? -8.813 -16.474 -3.226 1.00 50.72 218 ASP A N 1
ATOM 1593 C CA . ASP A 1 218 ? -8.282 -17.726 -2.704 1.00 50.72 218 ASP A CA 1
ATOM 1594 C C . ASP A 1 218 ? -7.011 -18.258 -3.373 1.00 50.72 218 ASP A C 1
ATOM 1596 O O . ASP A 1 218 ? -7.005 -18.872 -4.445 1.00 50.72 218 ASP A O 1
ATOM 1600 N N . ILE A 1 219 ? -5.913 -18.183 -2.618 1.00 55.31 219 ILE A N 1
ATOM 1601 C CA . ILE A 1 219 ? -4.793 -19.089 -2.832 1.00 55.31 219 ILE A CA 1
ATOM 1602 C C . ILE A 1 219 ? -5.324 -20.500 -2.610 1.00 55.31 219 ILE A C 1
ATOM 1604 O O . ILE A 1 219 ? -5.549 -20.915 -1.471 1.00 55.31 219 ILE A O 1
ATOM 1608 N N . ASN A 1 220 ? -5.526 -21.232 -3.706 1.00 57.72 220 ASN A N 1
ATOM 1609 C CA . ASN A 1 220 ? -6.000 -22.603 -3.647 1.00 57.72 220 ASN A CA 1
ATOM 1610 C C . ASN A 1 220 ? -5.082 -23.400 -2.698 1.00 57.72 220 ASN A C 1
ATOM 1612 O O . ASN A 1 220 ? -3.887 -23.544 -2.986 1.00 57.72 220 ASN A O 1
ATOM 1616 N N . PRO A 1 221 ? -5.608 -23.945 -1.584 1.00 59.72 221 PRO A N 1
ATOM 1617 C CA . PRO A 1 221 ? -4.797 -24.652 -0.599 1.00 59.72 221 PRO A CA 1
ATOM 1618 C C . PRO A 1 221 ? -4.014 -25.817 -1.208 1.00 59.72 221 PRO A C 1
ATOM 1620 O O . PRO A 1 221 ? -2.930 -26.147 -0.736 1.00 59.72 221 PRO A O 1
ATOM 1623 N N . ILE A 1 222 ? -4.537 -26.422 -2.281 1.00 63.62 222 ILE A N 1
ATOM 1624 C CA . ILE A 1 222 ? -3.873 -27.501 -3.016 1.00 63.62 222 ILE A CA 1
ATOM 1625 C C . ILE A 1 222 ? -2.621 -26.978 -3.728 1.00 63.62 222 ILE A C 1
ATOM 1627 O O . ILE A 1 222 ? -1.582 -27.623 -3.641 1.00 63.62 222 ILE A O 1
ATOM 1631 N N . LEU A 1 223 ? -2.672 -25.791 -4.344 1.00 68.19 223 LEU A N 1
ATOM 1632 C CA . LEU A 1 223 ? -1.507 -25.175 -4.997 1.00 68.19 223 LEU A CA 1
ATOM 1633 C C . LEU A 1 223 ? -0.421 -24.797 -3.985 1.00 68.19 223 LEU A C 1
ATOM 1635 O O . LEU A 1 223 ? 0.765 -24.968 -4.254 1.00 68.19 223 LEU A O 1
ATOM 1639 N N . ALA A 1 224 ? -0.818 -24.344 -2.794 1.00 67.19 224 ALA A N 1
ATOM 1640 C CA . ALA A 1 224 ? 0.122 -24.097 -1.708 1.00 67.19 224 ALA A CA 1
ATOM 1641 C C . ALA A 1 224 ? 0.777 -25.397 -1.208 1.00 67.19 224 ALA A C 1
ATOM 1643 O O . ALA A 1 224 ? 1.991 -25.479 -1.047 1.00 67.19 224 ALA A O 1
ATOM 1644 N N . VAL A 1 225 ? 0.004 -26.466 -1.020 1.00 69.31 225 VAL A N 1
ATOM 1645 C CA . VAL A 1 225 ? 0.581 -27.767 -0.649 1.00 69.31 225 VAL A CA 1
ATOM 1646 C C . VAL A 1 225 ? 1.534 -28.284 -1.736 1.00 69.31 225 VAL A C 1
ATOM 1648 O O . VAL A 1 225 ? 2.611 -28.778 -1.410 1.00 69.31 225 VAL A O 1
ATOM 1651 N N . GLU A 1 226 ? 1.183 -28.141 -3.013 1.00 71.62 226 GLU A N 1
ATOM 1652 C CA . GLU A 1 226 ? 2.033 -28.520 -4.147 1.00 71.62 226 GLU A CA 1
ATOM 1653 C C . GLU A 1 226 ? 3.360 -27.735 -4.184 1.00 71.62 226 GLU A C 1
ATOM 1655 O O . GLU A 1 226 ? 4.422 -28.332 -4.379 1.00 71.62 226 GLU A O 1
ATOM 1660 N N . GLU A 1 227 ? 3.343 -26.428 -3.908 1.00 78.31 227 GLU A N 1
ATOM 1661 C CA . GLU A 1 227 ? 4.556 -25.604 -3.788 1.00 78.31 227 GLU A CA 1
ATOM 1662 C C . GLU A 1 227 ? 5.516 -26.139 -2.715 1.00 78.31 227 GLU A C 1
ATOM 1664 O O . GLU A 1 227 ? 6.708 -26.316 -2.980 1.00 78.31 227 GLU A O 1
ATOM 1669 N N . LEU A 1 228 ? 5.006 -26.478 -1.524 1.00 76.75 228 LEU A N 1
ATOM 1670 C CA . LEU A 1 228 ? 5.822 -27.061 -0.447 1.00 76.75 228 LEU A CA 1
ATOM 1671 C C . LEU A 1 228 ? 6.375 -28.446 -0.790 1.00 76.75 228 LEU A C 1
ATOM 1673 O O . LEU A 1 228 ? 7.416 -28.843 -0.263 1.00 76.75 228 LEU A O 1
ATOM 1677 N N . LEU A 1 229 ? 5.693 -29.186 -1.663 1.00 77.62 229 LEU A N 1
ATOM 1678 C CA . LEU A 1 229 ? 6.146 -30.485 -2.161 1.00 77.62 229 LEU A CA 1
ATOM 1679 C C . LEU A 1 229 ? 7.162 -30.363 -3.311 1.00 77.62 229 LEU A C 1
ATOM 1681 O O . LEU A 1 229 ? 7.652 -31.381 -3.803 1.00 77.62 229 LEU A O 1
ATOM 1685 N N . GLY A 1 230 ? 7.533 -29.136 -3.692 1.00 75.50 230 GLY A N 1
ATOM 1686 C CA . GLY A 1 230 ? 8.618 -28.848 -4.626 1.00 75.50 230 GLY A CA 1
ATOM 1687 C C . GLY A 1 230 ? 8.175 -28.592 -6.065 1.00 75.50 230 GLY A C 1
ATOM 1688 O O . GLY A 1 230 ? 9.027 -28.572 -6.956 1.00 75.50 230 GLY A O 1
ATOM 1689 N N . THR A 1 231 ? 6.879 -28.394 -6.318 1.00 71.06 231 THR A N 1
ATOM 1690 C CA . THR A 1 231 ? 6.384 -27.948 -7.629 1.00 71.06 231 THR A CA 1
ATOM 1691 C C . THR A 1 231 ? 6.063 -26.455 -7.589 1.00 71.06 231 THR A C 1
ATOM 1693 O O . THR A 1 231 ? 5.057 -26.096 -6.984 1.00 71.06 231 THR A O 1
ATOM 1696 N N . PRO A 1 232 ? 6.875 -25.584 -8.219 1.00 66.44 232 PRO A N 1
ATOM 1697 C CA . PRO A 1 232 ? 6.643 -24.146 -8.187 1.00 66.44 232 PRO A CA 1
ATOM 1698 C C . PRO A 1 232 ? 5.381 -23.783 -8.982 1.00 66.44 232 PRO A C 1
ATOM 1700 O O . PRO A 1 232 ? 5.375 -23.861 -10.209 1.00 66.44 232 PRO A O 1
ATOM 1703 N N . GLN A 1 233 ? 4.322 -23.415 -8.270 1.00 69.25 233 GLN A N 1
ATOM 1704 C CA . GLN A 1 233 ? 2.983 -23.087 -8.772 1.00 69.25 233 GLN A CA 1
ATOM 1705 C C . GLN A 1 233 ? 2.533 -21.691 -8.308 1.00 69.25 233 GLN A C 1
ATOM 1707 O O . GLN A 1 233 ? 1.668 -21.091 -8.941 1.00 69.25 233 GLN A O 1
ATOM 1712 N N . LEU A 1 234 ? 3.111 -21.167 -7.219 1.00 67.00 234 LEU A N 1
ATOM 1713 C CA . LEU A 1 234 ? 2.727 -19.890 -6.621 1.00 67.00 234 LEU A CA 1
ATOM 1714 C C . LEU A 1 234 ? 3.644 -18.742 -7.050 1.00 67.00 234 LEU A C 1
ATOM 1716 O O . LEU A 1 234 ? 4.877 -18.847 -7.028 1.00 67.00 234 LEU A O 1
ATOM 1720 N N . LEU A 1 235 ? 3.028 -17.600 -7.355 1.00 64.88 235 LEU A N 1
ATOM 1721 C CA . LEU A 1 235 ? 3.718 -16.331 -7.576 1.00 64.88 235 LEU A CA 1
ATOM 1722 C C . LEU A 1 235 ? 4.391 -15.839 -6.276 1.00 64.88 235 LEU A C 1
ATOM 1724 O O . LEU A 1 235 ? 3.913 -16.145 -5.180 1.00 64.88 235 LEU A O 1
ATOM 1728 N N . PRO A 1 236 ? 5.472 -15.035 -6.356 1.00 62.97 236 PRO A N 1
ATOM 1729 C CA . PRO A 1 236 ? 6.112 -14.448 -5.174 1.00 62.97 236 PRO A CA 1
ATOM 1730 C C . PRO A 1 236 ? 5.142 -13.679 -4.265 1.00 62.97 236 PRO A C 1
ATOM 1732 O O . PRO A 1 236 ? 5.202 -13.823 -3.046 1.00 62.97 236 PRO A O 1
ATOM 1735 N N . SER A 1 237 ? 4.201 -12.938 -4.854 1.00 57.47 237 SER A N 1
ATOM 1736 C CA . SER A 1 237 ? 3.149 -12.213 -4.133 1.00 57.47 237 SER A CA 1
ATOM 1737 C C . SER A 1 237 ? 2.217 -13.149 -3.354 1.00 57.47 237 SER A C 1
ATOM 1739 O O . SER A 1 237 ? 1.879 -12.861 -2.211 1.00 57.47 237 SER A O 1
ATOM 1741 N N . GLN A 1 238 ? 1.864 -14.308 -3.917 1.00 65.81 238 GLN A N 1
ATOM 1742 C CA . GLN A 1 238 ? 1.024 -15.315 -3.256 1.00 65.81 238 GLN A CA 1
ATOM 1743 C C . GLN A 1 238 ? 1.762 -16.006 -2.101 1.00 65.81 238 GLN A C 1
ATOM 1745 O O . GLN A 1 238 ? 1.184 -16.256 -1.047 1.00 65.81 238 GLN A O 1
ATOM 1750 N N . LYS A 1 239 ? 3.062 -16.278 -2.252 1.00 69.69 239 LYS A N 1
ATOM 1751 C CA . LYS A 1 239 ? 3.895 -16.822 -1.164 1.00 69.69 239 LYS A CA 1
ATOM 1752 C C . LYS A 1 239 ? 4.001 -15.849 0.003 1.00 69.69 239 LYS A C 1
ATOM 1754 O O . LYS A 1 239 ? 3.812 -16.244 1.148 1.00 69.69 239 LYS A O 1
ATOM 1759 N N . LEU A 1 240 ? 4.249 -14.579 -0.306 1.00 66.00 240 LEU A N 1
ATOM 1760 C CA . LEU A 1 240 ? 4.287 -13.506 0.680 1.00 66.00 240 LEU A CA 1
ATOM 1761 C C . LEU A 1 240 ? 2.931 -13.342 1.383 1.00 66.00 240 LEU A C 1
ATOM 1763 O O . LEU A 1 240 ? 2.884 -13.112 2.585 1.00 66.00 240 LEU A O 1
ATOM 1767 N N . GLN A 1 241 ? 1.821 -13.517 0.663 1.00 64.88 241 GLN A N 1
ATOM 1768 C CA . GLN A 1 241 ? 0.483 -13.524 1.259 1.00 64.88 241 GLN A CA 1
ATOM 1769 C C . GLN A 1 241 ? 0.262 -14.708 2.208 1.00 64.88 241 GLN A C 1
ATOM 1771 O O . GLN A 1 241 ? -0.312 -14.515 3.280 1.00 64.88 241 GLN A O 1
ATOM 1776 N N . LEU A 1 242 ? 0.697 -15.920 1.845 1.00 71.94 242 LEU A N 1
ATOM 1777 C CA . LEU A 1 242 ? 0.586 -17.086 2.730 1.00 71.94 242 LEU A CA 1
ATOM 1778 C C . LEU A 1 242 ? 1.409 -16.907 4.002 1.00 71.94 242 LEU A C 1
ATOM 1780 O O . LEU A 1 242 ? 0.888 -17.198 5.074 1.00 71.94 242 LEU A O 1
ATOM 1784 N N . ASP A 1 243 ? 2.630 -16.388 3.880 1.00 71.62 243 ASP A N 1
ATOM 1785 C CA . ASP A 1 243 ? 3.486 -16.046 5.019 1.00 71.62 243 ASP A CA 1
ATOM 1786 C C . ASP A 1 243 ? 2.812 -15.016 5.939 1.00 71.62 243 ASP A C 1
ATOM 1788 O O . ASP A 1 243 ? 2.537 -15.307 7.103 1.00 71.62 243 ASP A O 1
ATOM 1792 N N . ARG A 1 244 ? 2.387 -13.867 5.392 1.00 68.50 244 ARG A N 1
ATOM 1793 C CA . ARG A 1 244 ? 1.714 -12.797 6.156 1.00 68.50 244 ARG A CA 1
ATOM 1794 C C . ARG A 1 244 ? 0.426 -13.244 6.857 1.00 68.50 244 ARG A C 1
ATOM 1796 O O . ARG A 1 244 ? 0.085 -12.729 7.920 1.00 68.50 244 ARG A O 1
ATOM 1803 N N . ARG A 1 245 ? -0.342 -14.163 6.262 1.00 66.94 245 ARG A N 1
ATOM 1804 C CA . ARG A 1 245 ? -1.556 -14.711 6.901 1.00 66.94 245 ARG A CA 1
ATOM 1805 C C . ARG A 1 245 ? -1.242 -15.853 7.880 1.00 66.94 245 ARG A C 1
ATOM 1807 O O . ARG A 1 245 ? -2.053 -16.143 8.772 1.00 66.94 245 ARG A O 1
ATOM 1814 N N . GLY A 1 246 ? -0.104 -16.508 7.680 1.00 72.75 246 GLY A N 1
ATOM 1815 C CA . GLY A 1 246 ? 0.424 -17.623 8.444 1.00 72.75 246 GLY A CA 1
ATOM 1816 C C . GLY A 1 246 ? 1.075 -17.180 9.746 1.00 72.75 246 GLY A C 1
ATOM 1817 O O . GLY A 1 246 ? 0.379 -16.715 10.657 1.00 72.75 246 GLY A O 1
ATOM 1818 N N . ASN A 1 247 ? 2.382 -17.419 9.866 1.00 69.94 247 ASN A N 1
ATOM 1819 C CA . ASN A 1 247 ? 3.155 -17.043 11.050 1.00 69.94 247 ASN A CA 1
ATOM 1820 C C . ASN A 1 247 ? 3.980 -15.756 10.852 1.00 69.94 247 ASN A C 1
ATOM 1822 O O . ASN A 1 247 ? 4.574 -15.292 11.828 1.00 69.94 247 ASN A O 1
ATOM 1826 N N . SER A 1 248 ? 3.971 -15.189 9.640 1.00 72.94 248 SER A N 1
ATOM 1827 C CA . SER A 1 248 ? 4.644 -13.944 9.262 1.00 72.94 248 SER A CA 1
ATOM 1828 C C . SER A 1 248 ? 6.138 -13.938 9.607 1.00 72.94 248 SER A C 1
ATOM 1830 O O . SER A 1 248 ? 6.659 -12.943 10.123 1.00 72.94 248 SER A O 1
ATOM 1832 N N . ASP A 1 249 ? 6.832 -15.060 9.381 1.00 71.56 249 ASP A N 1
ATOM 1833 C CA . ASP A 1 249 ? 8.268 -15.197 9.658 1.00 71.56 249 ASP A CA 1
ATOM 1834 C C . ASP A 1 249 ? 9.167 -14.751 8.486 1.00 71.56 249 ASP A C 1
ATOM 1836 O O . ASP A 1 249 ? 10.399 -14.745 8.604 1.00 71.56 249 ASP A O 1
ATOM 1840 N N . GLY A 1 250 ? 8.552 -14.289 7.393 1.00 68.56 250 GLY A N 1
ATOM 1841 C CA . GLY A 1 250 ? 9.214 -13.792 6.193 1.00 68.56 250 GLY A CA 1
ATOM 1842 C C . GLY A 1 250 ? 9.601 -14.905 5.222 1.00 68.56 250 GLY A C 1
ATOM 1843 O O . GLY A 1 250 ? 10.283 -14.641 4.225 1.00 68.56 250 GLY A O 1
ATOM 1844 N N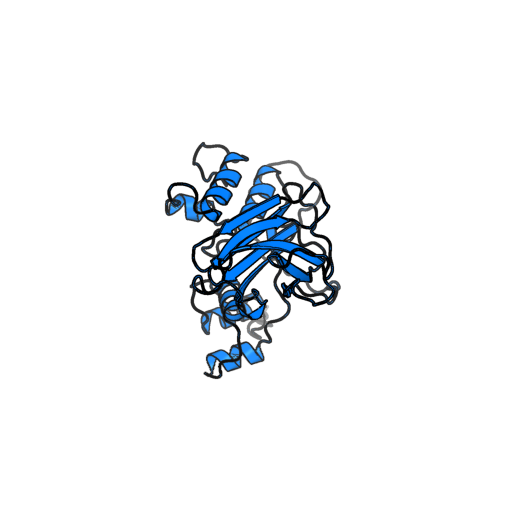 . VAL A 1 251 ? 9.206 -16.151 5.496 1.00 78.06 251 VAL A N 1
ATOM 1845 C CA . VAL A 1 251 ? 9.526 -17.313 4.677 1.00 78.06 251 VAL A CA 1
ATOM 1846 C C . VAL A 1 251 ? 8.292 -18.175 4.515 1.00 78.06 251 VAL A C 1
ATOM 1848 O O . VAL A 1 251 ? 7.940 -18.931 5.408 1.00 78.06 251 VAL A O 1
ATOM 1851 N N . TYR A 1 252 ? 7.765 -18.222 3.291 1.00 77.50 252 TYR A N 1
ATOM 1852 C CA . TYR A 1 252 ? 6.729 -19.189 2.956 1.00 77.50 252 TYR A CA 1
ATOM 1853 C C . TYR A 1 252 ? 7.170 -20.634 3.258 1.00 77.50 252 TYR A C 1
ATOM 1855 O O . TYR A 1 252 ? 8.060 -21.186 2.597 1.00 77.50 252 TYR A O 1
ATOM 1863 N N . ASN A 1 253 ? 6.537 -21.251 4.252 1.00 82.12 253 ASN A N 1
ATOM 1864 C CA . ASN A 1 253 ? 6.854 -22.580 4.739 1.00 82.12 253 ASN A CA 1
ATOM 1865 C C . ASN A 1 253 ? 5.617 -23.319 5.299 1.00 82.12 253 ASN A C 1
ATOM 1867 O O . ASN A 1 253 ? 4.485 -22.839 5.301 1.00 82.12 253 ASN A O 1
ATOM 1871 N N . LEU A 1 254 ? 5.815 -24.565 5.745 1.00 81.00 254 LEU A N 1
ATOM 1872 C CA . LEU A 1 254 ? 4.730 -25.386 6.299 1.00 81.00 254 LEU A CA 1
ATOM 1873 C C . LEU A 1 254 ? 4.105 -24.766 7.563 1.00 81.00 254 LEU A C 1
ATOM 1875 O O . LEU A 1 254 ? 2.924 -24.980 7.833 1.00 81.00 254 LEU A O 1
ATOM 1879 N N . GLY A 1 255 ? 4.887 -24.016 8.337 1.00 75.81 255 GLY A N 1
ATOM 1880 C CA . GLY A 1 255 ? 4.438 -23.257 9.498 1.00 75.81 255 GLY A CA 1
ATOM 1881 C C . GLY A 1 255 ? 3.345 -22.252 9.151 1.00 75.81 255 GLY A C 1
ATOM 1882 O O . GLY A 1 255 ? 2.378 -22.152 9.908 1.00 75.81 255 GLY A O 1
ATOM 1883 N N . ASP A 1 256 ? 3.414 -21.611 7.986 1.00 74.81 256 ASP A N 1
ATOM 1884 C CA . ASP A 1 256 ? 2.368 -20.699 7.517 1.00 74.81 256 ASP A CA 1
ATOM 1885 C C . ASP A 1 256 ? 1.056 -21.410 7.278 1.00 74.81 256 ASP A C 1
ATOM 1887 O O . ASP A 1 256 ? 0.018 -21.009 7.803 1.00 74.81 256 ASP A O 1
ATOM 1891 N N . LEU A 1 257 ? 1.108 -22.526 6.547 1.00 75.19 257 LEU A N 1
ATOM 1892 C CA . LEU A 1 257 ? -0.074 -23.332 6.275 1.00 75.19 257 LEU A CA 1
ATOM 1893 C C . LEU A 1 257 ? -0.671 -23.909 7.552 1.00 75.19 257 LEU A C 1
ATOM 1895 O O . LEU A 1 257 ? -1.887 -23.909 7.706 1.00 75.19 257 LEU A O 1
ATOM 1899 N N . LEU A 1 258 ? 0.150 -24.380 8.489 1.00 73.94 258 LEU A N 1
ATOM 1900 C CA . LEU A 1 258 ? -0.344 -24.887 9.769 1.00 73.94 258 LEU A CA 1
ATOM 1901 C C . LEU A 1 258 ? -0.975 -23.778 10.612 1.00 73.94 258 LEU A C 1
ATOM 1903 O O . LEU A 1 258 ? -2.005 -24.013 11.243 1.00 73.94 258 LEU A O 1
ATOM 1907 N N . SER A 1 259 ? -0.400 -22.576 10.591 1.00 72.12 259 SER A N 1
ATOM 1908 C CA . SER A 1 259 ? -0.932 -21.407 11.297 1.00 72.12 259 SER A CA 1
ATOM 1909 C C . SER A 1 259 ? -2.255 -20.950 10.684 1.00 72.12 259 SER A C 1
ATOM 1911 O O . SER A 1 259 ? -3.216 -20.700 11.414 1.00 72.12 259 SER A O 1
ATOM 1913 N N . LEU A 1 260 ? -2.342 -20.956 9.352 1.00 70.62 260 LEU A N 1
ATOM 1914 C CA . LEU A 1 260 ? -3.557 -20.722 8.576 1.00 70.62 260 LEU A CA 1
ATOM 1915 C C . LEU A 1 260 ? -4.638 -21.768 8.864 1.00 70.62 260 LEU A C 1
ATOM 1917 O O . LEU A 1 260 ? -5.760 -21.402 9.190 1.00 70.62 260 LEU A O 1
ATOM 1921 N N . ILE A 1 261 ? -4.313 -23.062 8.811 1.00 67.50 261 ILE A N 1
ATOM 1922 C CA . ILE A 1 261 ? -5.236 -24.180 9.089 1.00 67.50 261 ILE A CA 1
ATOM 1923 C C . ILE A 1 261 ? -5.729 -24.131 10.539 1.00 67.50 261 ILE A C 1
ATOM 1925 O O . ILE A 1 261 ? -6.910 -24.369 10.805 1.00 67.50 261 ILE A O 1
ATOM 1929 N N . HIS A 1 262 ? -4.840 -23.809 11.481 1.00 66.06 262 HIS A N 1
ATOM 1930 C CA . HIS A 1 262 ? -5.188 -23.640 12.886 1.00 66.06 262 HIS A CA 1
ATOM 1931 C C . HIS A 1 262 ? -6.126 -22.441 13.091 1.00 66.06 262 HIS A C 1
ATOM 1933 O O . HIS A 1 262 ? -7.150 -22.587 13.757 1.00 66.06 262 HIS A O 1
ATOM 1939 N N . ARG A 1 263 ? -5.836 -21.285 12.474 1.00 60.78 263 ARG A N 1
ATOM 1940 C CA . ARG A 1 263 ? -6.718 -20.100 12.486 1.00 60.78 263 ARG A CA 1
ATOM 1941 C C . ARG A 1 263 ? -8.061 -20.357 11.802 1.00 60.78 263 ARG A C 1
ATOM 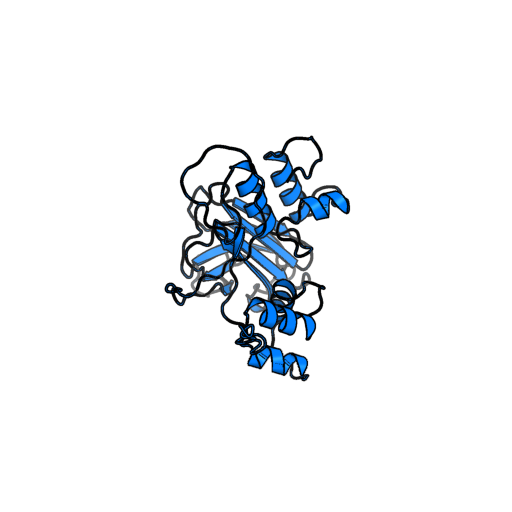1943 O O . ARG A 1 263 ? -9.087 -19.932 12.320 1.00 60.78 263 ARG A O 1
ATOM 1950 N N . ALA A 1 264 ? -8.067 -21.088 10.690 1.00 56.66 264 ALA A N 1
ATOM 1951 C CA . ALA A 1 264 ? -9.267 -21.467 9.945 1.00 56.66 264 ALA A CA 1
ATOM 1952 C C . ALA A 1 264 ? -10.104 -22.550 10.658 1.00 56.66 264 ALA A C 1
ATOM 1954 O O . ALA A 1 264 ? -11.232 -22.834 10.256 1.00 56.66 264 ALA A O 1
ATOM 1955 N N . GLY A 1 265 ? -9.580 -23.165 11.726 1.00 47.31 265 GLY A N 1
ATOM 1956 C CA . GLY A 1 265 ? -10.289 -24.181 12.504 1.00 47.31 265 GLY A CA 1
ATOM 1957 C C . GLY A 1 265 ? -10.473 -25.516 11.774 1.00 47.31 265 GLY A C 1
ATOM 1958 O O . GLY A 1 265 ? -11.403 -26.257 12.086 1.00 47.31 265 GLY A O 1
ATOM 1959 N N . LEU A 1 266 ? -9.598 -25.842 10.817 1.00 50.09 266 LEU A N 1
ATOM 1960 C CA . LEU A 1 266 ? -9.677 -27.051 9.984 1.00 50.09 266 LEU A CA 1
ATOM 1961 C C . LEU A 1 266 ? -9.047 -28.304 10.627 1.00 50.09 266 LEU A C 1
ATOM 1963 O O . LEU A 1 266 ? -8.953 -29.342 9.977 1.00 50.09 266 LEU A O 1
ATOM 1967 N N . PHE A 1 267 ? -8.650 -28.256 11.905 1.00 39.88 267 PHE A N 1
ATOM 1968 C CA . PHE A 1 267 ? -8.271 -29.455 12.661 1.00 39.88 267 PHE A CA 1
ATOM 1969 C C . PHE A 1 267 ? -9.518 -30.164 13.227 1.00 39.88 267 PHE A C 1
ATOM 1971 O O . PHE A 1 267 ? -10.134 -29.651 14.167 1.00 39.88 267 PHE A O 1
ATOM 1978 N N . PRO A 1 268 ? -9.877 -31.377 12.760 1.00 37.78 268 PRO A N 1
ATOM 1979 C CA . PRO A 1 268 ? -10.851 -32.220 13.442 1.00 37.78 268 PRO A CA 1
ATOM 1980 C C . PRO A 1 268 ? -10.175 -32.827 14.679 1.00 37.78 268 PRO A C 1
ATOM 1982 O O . PRO A 1 268 ? -9.662 -33.941 14.637 1.00 37.78 268 PRO A O 1
ATOM 1985 N N . GLY A 1 269 ? -10.091 -32.055 15.765 1.00 36.84 269 GLY A N 1
ATOM 1986 C CA . GLY A 1 269 ? -9.290 -32.442 16.930 1.00 36.84 269 GLY A CA 1
ATOM 1987 C C . GLY A 1 269 ? -9.904 -32.217 18.307 1.00 36.84 269 GLY A C 1
ATOM 1988 O O . GLY A 1 269 ? -9.402 -32.816 19.242 1.00 36.84 269 GLY A O 1
ATOM 1989 N N . ASN A 1 270 ? -10.970 -31.420 18.463 1.00 35.06 270 ASN A N 1
ATOM 1990 C CA . ASN A 1 270 ? -11.578 -31.153 19.783 1.00 35.06 270 ASN A CA 1
ATOM 1991 C C . ASN A 1 270 ? -13.115 -31.032 19.743 1.00 35.06 270 ASN A C 1
ATOM 1993 O O . ASN A 1 270 ? -13.717 -30.286 20.514 1.00 35.06 270 ASN A O 1
ATOM 1997 N N . ALA A 1 271 ? -13.778 -31.785 18.863 1.00 36.28 271 ALA A N 1
ATOM 1998 C CA . ALA A 1 271 ? -15.192 -32.094 19.051 1.00 36.28 271 ALA A CA 1
ATOM 1999 C C . ALA A 1 271 ? -15.293 -33.352 19.934 1.00 36.28 271 ALA A C 1
ATOM 2001 O O . ALA A 1 271 ? -14.911 -34.436 19.505 1.00 36.28 271 ALA A O 1
ATOM 2002 N N . ALA A 1 272 ? -15.817 -33.174 21.150 1.00 38.78 272 ALA A N 1
ATOM 2003 C CA . ALA A 1 272 ? -16.143 -34.190 22.159 1.00 38.78 272 ALA A CA 1
ATOM 2004 C C . ALA A 1 272 ? -14.986 -34.752 23.017 1.00 38.78 272 ALA A C 1
ATOM 2006 O O . ALA A 1 272 ? -14.555 -35.892 22.869 1.00 38.78 272 ALA A O 1
ATOM 2007 N N . GLN A 1 273 ? -14.617 -34.008 24.062 1.00 31.50 273 GLN A N 1
ATOM 2008 C CA . GLN A 1 273 ? -14.502 -34.621 25.389 1.00 31.50 273 GLN A CA 1
ATOM 2009 C C . GLN A 1 273 ? -15.726 -34.188 26.200 1.00 31.50 273 GLN A C 1
ATOM 2011 O O . GLN A 1 273 ? -15.750 -33.123 26.812 1.00 31.50 273 GLN A O 1
ATOM 2016 N N . GLU A 1 274 ? -16.783 -35.002 26.145 1.00 36.53 274 GLU A N 1
ATOM 2017 C CA . GLU A 1 274 ? -17.838 -34.963 27.156 1.00 36.53 274 GLU A CA 1
ATOM 2018 C C . GLU A 1 274 ? -17.191 -35.183 28.528 1.00 36.53 274 GLU A C 1
ATOM 2020 O O . GLU A 1 274 ? -16.518 -36.189 28.761 1.00 36.53 274 GLU A O 1
ATOM 2025 N N . ALA A 1 275 ? -17.390 -34.237 29.444 1.00 30.80 275 ALA A N 1
ATOM 2026 C CA . ALA A 1 275 ? -17.090 -34.461 30.848 1.00 30.80 275 ALA A CA 1
ATOM 2027 C C . ALA A 1 275 ? -18.045 -35.547 31.381 1.00 30.80 275 ALA A C 1
ATOM 2029 O O . ALA A 1 275 ? -19.265 -35.379 31.256 1.00 30.80 275 ALA A O 1
ATOM 2030 N N . PRO A 1 276 ? -17.550 -36.651 31.972 1.00 44.19 276 PRO A N 1
ATOM 2031 C CA . PRO A 1 276 ? -18.428 -37.602 32.629 1.00 44.19 276 PRO A CA 1
ATOM 2032 C C . PRO A 1 276 ? -19.015 -36.938 33.880 1.00 44.19 276 PRO A C 1
ATOM 2034 O O . PRO A 1 276 ? -18.293 -36.336 34.676 1.00 44.19 276 PRO A O 1
ATOM 2037 N N . ARG A 1 277 ? -20.342 -37.016 33.991 1.00 43.41 277 ARG A N 1
ATOM 2038 C CA . ARG A 1 277 ? -21.107 -36.644 35.186 1.00 43.41 277 ARG A CA 1
ATOM 2039 C C . ARG A 1 277 ? -20.788 -37.551 36.366 1.00 43.41 277 ARG A C 1
ATOM 2041 O O . ARG A 1 277 ? -20.573 -38.761 36.128 1.00 43.41 277 ARG A O 1
#